Protein AF-A0A9P6TR13-F1 (afdb_monomer_lite)

Secondary structure (DSSP, 8-state):
-PPPSSHHHHHHHTTS---HHHH--SHHHHHHHGGGS-TT-SSHHHHHHHHHHHHHHHHHHHHHHHHHHHHHHHHHHHHHHHHHHHS---S-HHHHHHHHHHHHHHHHHHHHHHHHHHHHHHHHHHHHHHHHHHHHHHHHHHHHHHHHHHHHHHHHHHHHHHHHHHHHHH-SS---GGG-HHHHHHHHHHSPPPTT--HHHHHHHHHHHHTTS-TTT--EEEE--TT-SSTGGGEEEESSTTSS--HHHHHHHHHHHHHHTTSSTTGGGSSPPPTTSTTHHHHHHH-SS---HHHHHHHHHTTTTTT-SSS-HHHHHHHHHHHHHHHHHHHS-TTSHHHHHHHHHHHHHHHHHHHHHBPP--

pLDDT: mean 80.64, std 15.01, range [26.83, 97.81]

Radius of gyration: 49.37 Å; chains: 1; bounding box: 80×71×144 Å

Sequence (362 aa):
MPIPAGRKGASMLQKTNYTFELVCQTATDWHEWMPKFSTNSRRSAERDLALKLEEIGSYAIRKLKAQEAAKIRREMKRKKTKELEEMPRKRSRRLEEKHDGELERLKMEELQRQQEELKAIQRKHEQEQKRKLKEQEDQRLRLAEMKLKAHVHQMVDNLVTDVVRSGCVENSRRSRVTDDSRVVFLKELRGKLSKSASEKDRIRKMRGWASLISPLNAVHVTTGSRQAKSLIQKLMFQGDGCRKDDPLLQNTLRVFIATVQATKASKPFREPLDPTQNNMKQYQEVVAEPMDLQTIYKKLLLDGYCHLKHRCGFEQFLYDLDLIFTNCYLFYNEDSEEYEDAQAMELYVHDLFISVFGAVAV

Structure (mmCIF, N/CA/C/O backbone):
data_AF-A0A9P6TR13-F1
#
_entry.id   AF-A0A9P6TR13-F1
#
loop_
_atom_site.group_PDB
_atom_site.id
_atom_site.type_symbol
_atom_site.label_atom_id
_atom_site.label_alt_id
_atom_site.label_comp_id
_atom_site.label_asym_id
_atom_site.label_entity_id
_atom_site.label_seq_id
_atom_site.pdbx_PDB_ins_code
_atom_site.Cartn_x
_atom_site.Cartn_y
_atom_site.Cartn_z
_atom_site.occupancy
_atom_site.B_iso_or_equiv
_atom_site.auth_seq_id
_atom_site.auth_comp_id
_atom_site.auth_asym_id
_atom_site.auth_atom_id
_atom_site.pdbx_PDB_model_num
ATOM 1 N N . MET A 1 1 ? -19.785 -40.503 86.716 1.00 42.94 1 MET A N 1
ATOM 2 C CA . MET A 1 1 ? -20.328 -41.871 86.524 1.00 42.94 1 MET A CA 1
ATOM 3 C C . MET A 1 1 ? -19.656 -42.812 87.514 1.00 42.94 1 MET A C 1
ATOM 5 O O . MET A 1 1 ? -18.465 -42.619 87.739 1.00 42.94 1 MET A O 1
ATOM 9 N N . PRO A 1 2 ? -20.351 -43.800 88.101 1.00 39.22 2 PRO A N 1
ATOM 10 C CA . PRO A 1 2 ? -19.694 -44.768 88.970 1.00 39.22 2 PRO A CA 1
ATOM 11 C C . PRO A 1 2 ? -18.893 -45.770 88.126 1.00 39.22 2 PRO A C 1
ATOM 13 O O . PRO A 1 2 ? -19.415 -46.348 87.174 1.00 39.22 2 PRO A O 1
ATOM 16 N N . ILE A 1 3 ? -17.610 -45.944 88.455 1.00 45.69 3 ILE A N 1
ATOM 17 C CA . ILE A 1 3 ? -16.722 -46.898 87.778 1.00 45.69 3 ILE A CA 1
ATOM 18 C C . ILE A 1 3 ? -16.969 -48.297 88.372 1.00 45.69 3 ILE A C 1
ATOM 20 O O . ILE A 1 3 ? -16.959 -48.433 89.597 1.00 45.69 3 ILE A O 1
ATOM 24 N N . PRO A 1 4 ? -17.166 -49.348 87.553 1.00 42.25 4 PRO A N 1
ATOM 25 C CA . PRO A 1 4 ? -17.380 -50.701 88.061 1.00 42.25 4 PRO A CA 1
ATOM 26 C C . PRO A 1 4 ? -16.136 -51.244 88.780 1.00 42.25 4 PRO A C 1
ATOM 28 O O . PRO A 1 4 ? -15.019 -51.124 88.267 1.00 42.25 4 PRO A O 1
ATOM 31 N N . ALA A 1 5 ? -16.321 -51.881 89.938 1.00 41.47 5 ALA A N 1
ATOM 32 C CA . ALA A 1 5 ? -15.220 -52.472 90.696 1.00 41.47 5 ALA A CA 1
ATOM 33 C C . ALA A 1 5 ? -14.637 -53.718 89.995 1.00 41.47 5 ALA A C 1
ATOM 35 O O . ALA A 1 5 ? -15.363 -54.542 89.440 1.00 41.47 5 ALA A O 1
ATOM 36 N N . GLY A 1 6 ? -13.307 -53.856 90.037 1.00 50.91 6 GLY A N 1
ATOM 37 C CA . GLY A 1 6 ? -12.546 -54.960 89.434 1.00 50.91 6 GLY A CA 1
ATOM 38 C C . GLY A 1 6 ? -11.619 -54.517 88.292 1.00 50.91 6 GLY A C 1
ATOM 39 O O . GLY A 1 6 ? -11.587 -53.348 87.910 1.00 50.91 6 GLY A O 1
ATOM 40 N N . ARG A 1 7 ? -10.849 -55.456 87.713 1.00 47.97 7 ARG A N 1
ATOM 41 C CA . ARG A 1 7 ? -9.783 -55.162 86.719 1.00 47.97 7 ARG A CA 1
ATOM 42 C C . ARG A 1 7 ? -10.252 -54.345 85.502 1.00 47.97 7 ARG A C 1
ATOM 44 O O . ARG A 1 7 ? -9.460 -53.595 84.938 1.00 47.97 7 ARG A O 1
ATOM 51 N N . LYS A 1 8 ? -11.533 -54.439 85.121 1.00 47.00 8 LYS A N 1
ATOM 52 C CA . LYS A 1 8 ? -12.119 -53.634 84.032 1.00 47.00 8 LYS A CA 1
ATOM 53 C C . LYS A 1 8 ? -12.133 -52.130 84.351 1.00 47.00 8 LYS A C 1
ATOM 55 O O . LYS A 1 8 ? -11.811 -51.342 83.463 1.00 47.00 8 LYS A O 1
ATOM 60 N N . GLY A 1 9 ? -12.409 -51.740 85.600 1.00 52.38 9 GLY A N 1
ATOM 61 C CA . GLY A 1 9 ? -12.367 -50.342 86.046 1.00 52.38 9 GLY A CA 1
ATOM 62 C C . GLY A 1 9 ? -10.959 -49.741 85.988 1.00 52.38 9 GLY A C 1
ATOM 63 O O . GLY A 1 9 ? -10.787 -48.612 85.533 1.00 52.38 9 GLY A O 1
ATOM 64 N N . ALA A 1 10 ? -9.938 -50.533 86.330 1.00 51.69 10 ALA A N 1
ATOM 65 C CA . ALA A 1 10 ? -8.535 -50.116 86.246 1.00 51.69 10 ALA A CA 1
ATOM 66 C C . ALA A 1 10 ? -8.071 -49.852 84.798 1.00 51.69 10 ALA A C 1
ATOM 68 O O . ALA A 1 10 ? -7.310 -48.918 84.561 1.00 51.69 10 ALA A O 1
ATOM 69 N N . SER A 1 11 ? -8.573 -50.612 83.814 1.00 50.53 11 SER A N 1
ATOM 70 C CA . SER A 1 11 ? -8.240 -50.386 82.395 1.00 50.53 11 SER A CA 1
ATOM 71 C C . SER A 1 11 ? -8.904 -49.138 81.796 1.00 50.53 11 SER A C 1
ATOM 73 O O . SER A 1 11 ? -8.344 -48.523 80.890 1.00 50.53 11 SER A O 1
ATOM 75 N N . MET A 1 12 ? -10.075 -48.732 82.312 1.00 49.78 12 MET A N 1
ATOM 76 C CA . MET A 1 12 ? -10.727 -47.478 81.909 1.00 49.78 12 MET A CA 1
ATOM 77 C C . MET A 1 12 ? -9.977 -46.257 82.447 1.00 49.78 12 MET A C 1
ATOM 79 O O . MET A 1 12 ? -9.862 -45.260 81.740 1.00 49.78 12 MET A O 1
ATOM 83 N N . LEU A 1 13 ? -9.406 -46.358 83.653 1.00 52.09 13 LEU A N 1
ATOM 84 C CA . LEU A 1 13 ? -8.621 -45.287 84.273 1.00 52.09 13 LEU A CA 1
ATOM 85 C C . LEU A 1 13 ? -7.378 -44.881 83.467 1.00 52.09 13 LEU A C 1
ATOM 87 O O . LEU A 1 13 ? -6.995 -43.718 83.502 1.00 52.09 13 LEU A O 1
ATOM 91 N N . GLN A 1 14 ? -6.789 -45.805 82.703 1.00 52.84 14 GLN A N 1
ATOM 92 C CA . GLN A 1 14 ? -5.607 -45.532 81.876 1.00 52.84 14 GLN A CA 1
ATOM 93 C C . GLN A 1 14 ? -5.921 -44.939 80.49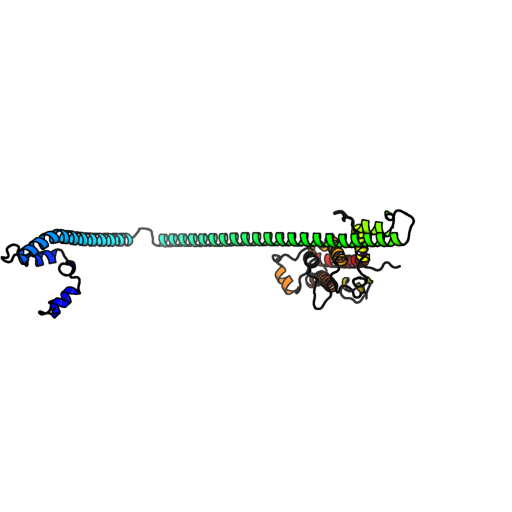2 1.00 52.84 14 GLN A C 1
ATOM 95 O O . GLN A 1 14 ? -5.013 -44.436 79.838 1.00 52.84 14 GLN A O 1
ATOM 100 N N . LYS A 1 15 ? -7.177 -45.001 80.020 1.00 53.16 15 LYS A N 1
ATOM 101 C CA . LYS A 1 15 ? -7.561 -44.541 78.669 1.00 53.16 15 LYS A CA 1
ATOM 102 C C . LYS A 1 15 ? -8.213 -43.161 78.636 1.00 53.16 15 LYS A C 1
ATOM 104 O O . LYS A 1 15 ? -8.175 -42.502 77.602 1.00 53.16 15 LYS A O 1
ATOM 109 N N . THR A 1 16 ? -8.823 -42.719 79.729 1.00 51.81 16 THR A N 1
ATOM 110 C CA . THR A 1 16 ? -9.462 -41.402 79.815 1.00 51.81 16 THR A CA 1
ATOM 111 C C . THR A 1 16 ? -8.587 -40.465 80.637 1.00 51.81 16 THR A C 1
ATOM 113 O O . THR A 1 16 ? -8.351 -40.727 81.814 1.00 51.81 16 THR A O 1
ATOM 116 N N . ASN A 1 17 ? -8.128 -39.364 80.038 1.00 51.22 17 ASN A N 1
ATOM 117 C CA . ASN A 1 17 ? -7.454 -38.285 80.762 1.00 51.22 17 ASN A CA 1
ATOM 118 C C . ASN A 1 17 ? -8.459 -37.626 81.721 1.00 51.22 17 ASN A C 1
ATOM 120 O O . ASN A 1 17 ? -9.167 -36.696 81.339 1.00 51.22 17 ASN A O 1
ATOM 124 N N . TYR A 1 18 ? -8.561 -38.128 82.953 1.00 56.31 18 TYR A N 1
ATOM 125 C CA . TYR A 1 18 ? -9.358 -37.494 84.001 1.00 56.31 18 TYR A CA 1
ATOM 126 C C . TYR A 1 18 ? -8.703 -36.163 84.367 1.00 56.31 18 TYR A C 1
ATOM 128 O O . TYR A 1 18 ? -7.675 -36.125 85.040 1.00 56.31 18 TYR A O 1
ATOM 136 N N . THR A 1 19 ? -9.281 -35.065 83.893 1.00 58.72 19 THR A N 1
ATOM 137 C CA . THR A 1 19 ? -8.868 -33.713 84.266 1.00 58.72 19 THR A CA 1
ATOM 138 C C . THR A 1 19 ? -9.737 -33.210 85.413 1.00 58.72 19 THR A C 1
ATOM 140 O O . THR A 1 19 ? -10.911 -33.558 85.534 1.00 58.72 19 THR A O 1
ATOM 143 N N . PHE A 1 20 ? -9.161 -32.362 86.261 1.00 61.66 20 PHE A N 1
ATOM 144 C CA . PHE A 1 20 ? -9.851 -31.693 87.368 1.00 61.66 20 PHE A CA 1
ATOM 145 C C . PHE A 1 20 ? -11.189 -31.049 86.946 1.00 61.66 20 PHE A C 1
ATOM 147 O O . PHE A 1 20 ? -12.182 -31.117 87.667 1.00 61.66 20 PHE A O 1
ATOM 154 N N . GLU A 1 21 ? -11.226 -30.491 85.733 1.00 59.12 21 GLU A N 1
ATOM 155 C CA . GLU A 1 21 ? -12.372 -29.782 85.148 1.00 59.12 21 GLU A CA 1
ATOM 156 C C . GLU A 1 21 ? -13.587 -30.702 84.869 1.00 59.12 21 GLU A C 1
ATOM 158 O O . GLU A 1 21 ? -14.706 -30.213 84.745 1.00 59.12 21 GLU A O 1
ATOM 163 N N . LEU A 1 22 ? -13.410 -32.032 84.822 1.00 61.91 22 LEU A N 1
ATOM 164 C CA . LEU A 1 22 ? -14.511 -33.004 84.690 1.00 61.91 22 LEU A CA 1
ATOM 165 C C . LEU A 1 22 ? -15.223 -33.305 86.017 1.00 61.91 22 LEU A C 1
ATOM 167 O O . LEU A 1 22 ? -16.369 -33.749 86.000 1.00 61.91 22 LEU A O 1
ATOM 171 N N . VAL A 1 23 ? -14.543 -33.106 87.149 1.00 63.16 23 VAL A N 1
ATOM 172 C CA . VAL A 1 23 ? -15.071 -33.391 88.496 1.00 63.16 23 VAL A CA 1
ATOM 173 C C . VAL A 1 23 ? -15.589 -32.118 89.162 1.00 63.16 23 VAL A C 1
ATOM 175 O O . VAL A 1 23 ? -16.551 -32.172 89.921 1.00 63.16 23 VAL A O 1
ATOM 178 N N . CYS A 1 24 ? -14.973 -30.977 88.856 1.00 67.62 24 CYS A N 1
ATOM 179 C CA . CYS A 1 24 ? -15.282 -29.692 89.457 1.00 67.62 24 CYS A CA 1
ATOM 180 C C . CYS A 1 24 ? -15.411 -28.620 88.365 1.00 67.62 24 CYS A C 1
ATOM 182 O O . CYS A 1 24 ? -14.409 -28.051 87.926 1.00 67.62 24 CYS A O 1
ATOM 184 N N . GLN A 1 25 ? -16.641 -28.361 87.910 1.00 68.75 25 GLN A N 1
ATOM 185 C CA . GLN A 1 25 ? -16.917 -27.415 86.819 1.00 68.75 25 GLN A CA 1
ATOM 186 C C . GLN A 1 25 ? -17.144 -25.992 87.326 1.00 68.75 25 GLN A C 1
ATOM 188 O O . GLN A 1 25 ? -16.871 -25.023 86.620 1.00 68.75 25 GLN A O 1
ATOM 193 N N . THR A 1 26 ? -17.625 -25.860 88.558 1.00 72.38 26 THR A N 1
ATOM 194 C CA . THR A 1 26 ? -17.907 -24.580 89.202 1.00 72.38 26 THR A CA 1
ATOM 195 C C . THR A 1 26 ? -17.126 -24.438 90.502 1.00 72.38 26 THR A C 1
ATOM 197 O O . THR A 1 26 ? -16.650 -25.410 91.089 1.00 72.38 26 THR A O 1
ATOM 200 N N . ALA A 1 27 ? -16.990 -23.201 90.985 1.00 71.94 27 ALA A N 1
ATOM 201 C CA . ALA A 1 27 ? -16.372 -22.968 92.286 1.00 71.94 27 ALA A CA 1
ATOM 202 C C . ALA A 1 27 ? -17.179 -23.606 93.432 1.00 71.94 27 ALA A C 1
ATOM 204 O O . ALA A 1 27 ? -16.596 -23.911 94.467 1.00 71.94 27 ALA A O 1
ATOM 205 N N . THR A 1 28 ? -18.488 -23.813 93.269 1.00 77.50 28 THR A N 1
ATOM 206 C CA . THR A 1 28 ? -19.357 -24.468 94.258 1.00 77.50 28 THR A CA 1
ATOM 207 C C . THR A 1 28 ? -19.101 -25.969 94.337 1.00 77.50 28 THR A C 1
ATOM 209 O O . THR A 1 28 ? -18.945 -26.479 95.445 1.00 77.50 28 THR A O 1
ATOM 212 N N . ASP A 1 29 ? -18.906 -26.643 93.198 1.00 74.81 29 ASP A N 1
ATOM 213 C CA . ASP A 1 29 ? -18.598 -28.083 93.162 1.00 74.81 29 ASP A CA 1
ATOM 214 C C . ASP A 1 29 ? -17.331 -28.409 93.968 1.00 74.81 29 ASP A C 1
ATOM 216 O O . ASP A 1 29 ? -17.257 -29.429 94.651 1.00 74.81 29 ASP A O 1
ATOM 220 N N . TRP A 1 30 ? -16.343 -27.505 93.940 1.00 76.25 30 TRP A N 1
ATOM 221 C CA . TRP A 1 30 ? -15.104 -27.637 94.707 1.00 76.25 30 TRP A CA 1
ATOM 222 C C . TRP A 1 30 ? -15.353 -27.645 96.216 1.00 76.25 30 TRP A C 1
ATOM 224 O O . TRP A 1 30 ? -14.803 -28.478 96.939 1.00 76.25 30 TRP A O 1
ATOM 234 N N . HIS A 1 31 ? -16.178 -26.708 96.692 1.00 74.56 31 HIS A N 1
ATOM 235 C CA . HIS A 1 31 ? -16.480 -26.563 98.116 1.00 74.56 31 HIS A CA 1
ATOM 236 C C . HIS A 1 31 ? -17.318 -27.735 98.638 1.00 74.56 31 HIS A C 1
ATOM 238 O O . HIS A 1 31 ? -17.203 -28.078 99.810 1.00 74.56 31 HIS A O 1
ATOM 244 N N . GLU A 1 32 ? -18.105 -28.387 97.780 1.00 76.50 32 GLU A N 1
ATOM 245 C CA . GLU A 1 32 ? -18.833 -29.611 98.129 1.00 76.50 32 GLU A CA 1
ATOM 246 C C . GLU A 1 32 ? -17.945 -30.864 98.127 1.00 76.50 32 GLU A C 1
ATOM 248 O O . GLU A 1 32 ? -18.170 -31.799 98.902 1.00 76.50 32 GLU A O 1
ATOM 253 N N . TRP A 1 33 ? -16.935 -30.913 97.256 1.00 74.19 33 TRP A N 1
ATOM 254 C CA . TRP A 1 33 ? -16.055 -32.074 97.123 1.00 74.19 33 TRP A CA 1
ATOM 255 C C . TRP A 1 33 ? -14.920 -32.110 98.142 1.00 74.19 33 TRP A C 1
ATOM 257 O O . TRP A 1 33 ? -14.623 -33.180 98.674 1.00 74.19 33 TRP A O 1
ATOM 267 N N . MET A 1 34 ? -14.295 -30.969 98.435 1.00 72.06 34 MET A N 1
ATOM 268 C CA . MET A 1 34 ? -13.114 -30.909 99.301 1.00 72.06 34 MET A CA 1
ATOM 269 C C . MET A 1 34 ? -13.295 -31.467 100.717 1.00 72.06 34 MET A C 1
ATOM 271 O O . MET A 1 34 ? -12.400 -32.182 101.165 1.00 72.06 34 MET A O 1
ATOM 275 N N . PRO A 1 35 ? -14.433 -31.254 101.409 1.00 73.50 35 PRO A N 1
ATOM 276 C CA . PRO A 1 35 ? -14.650 -31.806 102.747 1.00 73.50 35 PRO A CA 1
ATOM 277 C C . PRO A 1 35 ? -14.598 -33.341 102.815 1.00 73.50 35 PRO A C 1
ATOM 279 O O . PRO A 1 35 ? -14.465 -33.905 103.899 1.00 73.50 35 PRO A O 1
ATOM 282 N N . LYS A 1 36 ? -14.698 -34.036 101.672 1.00 74.62 36 LYS A N 1
ATOM 283 C CA . LYS A 1 36 ? -14.607 -35.503 101.588 1.00 74.62 36 LYS A CA 1
ATOM 284 C C . LYS A 1 36 ? -13.169 -36.021 101.704 1.00 74.62 36 LYS A C 1
ATOM 286 O O . LYS A 1 36 ? -12.982 -37.217 101.917 1.00 74.62 36 LYS A O 1
ATOM 291 N N . PHE A 1 37 ? -12.166 -35.149 101.591 1.00 73.00 37 PHE A N 1
ATOM 292 C CA . PHE A 1 37 ? -10.756 -35.479 101.788 1.00 73.00 37 PHE A CA 1
ATOM 293 C C . PHE A 1 37 ? -10.280 -34.905 103.125 1.00 73.00 37 PHE A C 1
ATOM 295 O O . PHE A 1 37 ? -10.237 -33.695 103.314 1.00 73.00 37 PHE A O 1
ATOM 302 N N . SER A 1 38 ? -9.935 -35.780 104.075 1.00 70.81 38 SER A N 1
ATOM 303 C CA . SER A 1 38 ? -9.515 -35.357 105.415 1.00 70.81 38 SER A CA 1
ATOM 304 C C . SER A 1 38 ? -7.999 -35.213 105.512 1.00 70.81 38 SER A C 1
ATOM 306 O O . SER A 1 38 ? -7.260 -36.195 105.404 1.00 70.81 38 SER A O 1
ATOM 308 N N . THR A 1 39 ? -7.539 -34.003 105.826 1.00 67.44 39 THR A N 1
ATOM 309 C CA . THR A 1 39 ? -6.132 -33.688 106.130 1.00 67.44 39 THR A CA 1
ATOM 310 C C . THR A 1 39 ? -5.645 -34.299 107.451 1.00 67.44 39 THR A C 1
ATOM 312 O O . THR A 1 39 ? -4.447 -34.309 107.720 1.00 67.44 39 THR A O 1
ATOM 315 N N . ASN A 1 40 ? -6.545 -34.904 108.236 1.00 69.00 40 ASN A N 1
ATOM 316 C CA . ASN A 1 40 ? -6.249 -35.572 109.507 1.00 69.00 40 ASN A CA 1
ATOM 317 C C . ASN A 1 40 ? -6.368 -37.109 109.435 1.00 69.00 40 ASN A C 1
ATOM 319 O O . ASN A 1 40 ? -6.397 -37.777 110.471 1.00 69.00 40 ASN A O 1
ATOM 323 N N . SER A 1 41 ? -6.450 -37.701 108.233 1.00 73.94 41 SER A N 1
ATOM 324 C CA . SER A 1 41 ? -6.525 -39.163 108.087 1.00 73.94 41 SER A CA 1
ATOM 325 C C . SER A 1 41 ? -5.297 -39.864 108.690 1.00 73.94 41 SER A C 1
ATOM 327 O O . SER A 1 41 ? -4.156 -39.430 108.536 1.00 73.94 41 SER A O 1
ATOM 329 N N . ARG A 1 42 ? -5.488 -41.009 109.356 1.00 71.75 42 ARG A N 1
ATOM 330 C CA . ARG A 1 42 ? -4.361 -41.815 109.871 1.00 71.75 42 ARG A CA 1
ATOM 331 C C . ARG A 1 42 ? -3.525 -42.446 108.749 1.00 71.75 42 ARG A C 1
ATOM 333 O O . ARG A 1 42 ? -2.379 -42.820 108.986 1.00 71.75 42 ARG A O 1
ATOM 340 N N . ARG A 1 43 ? -4.056 -42.532 107.524 1.00 73.06 43 ARG A N 1
ATOM 341 C CA . ARG A 1 43 ? -3.360 -43.072 106.347 1.00 73.06 43 ARG A CA 1
ATOM 342 C C . ARG A 1 43 ? -2.568 -41.971 105.639 1.00 73.06 43 ARG A C 1
ATOM 344 O O . ARG A 1 43 ? -3.152 -40.998 105.174 1.00 73.06 43 ARG A O 1
ATOM 351 N N . SER A 1 44 ? -1.248 -42.150 105.517 1.00 72.69 44 SER A N 1
ATOM 352 C CA . SER A 1 44 ? -0.352 -41.136 104.925 1.00 72.69 44 SER A CA 1
ATOM 353 C C . SER A 1 44 ? -0.765 -40.733 103.510 1.00 72.69 44 SER A C 1
ATOM 355 O O . SER A 1 44 ? -0.878 -39.551 103.229 1.00 72.69 44 SER A O 1
ATOM 357 N N . ALA A 1 45 ? -1.094 -41.705 102.652 1.00 73.56 45 ALA A N 1
ATOM 358 C CA . ALA A 1 45 ? -1.459 -41.435 101.261 1.00 73.56 45 ALA A CA 1
ATOM 359 C C . ALA A 1 45 ? -2.731 -40.574 101.112 1.00 73.56 45 ALA A C 1
ATOM 361 O O . ALA A 1 45 ? -2.824 -39.775 100.185 1.00 73.56 45 ALA A O 1
ATOM 362 N N . GLU A 1 46 ? -3.700 -40.710 102.024 1.00 73.31 46 GLU A N 1
ATOM 363 C CA . GLU A 1 46 ? -4.926 -39.898 102.020 1.00 73.31 46 GLU A CA 1
ATOM 364 C C . GLU A 1 46 ? -4.648 -38.468 102.505 1.00 73.31 46 GLU A C 1
ATOM 366 O O . GLU A 1 46 ? -5.169 -37.516 101.925 1.00 73.31 46 GLU A O 1
ATOM 371 N N . ARG A 1 47 ? -3.772 -38.307 103.510 1.00 76.88 47 ARG A N 1
ATOM 372 C CA . ARG A 1 47 ? -3.300 -36.986 103.954 1.00 76.88 47 ARG A CA 1
ATOM 373 C C . ARG A 1 47 ? -2.507 -36.260 102.877 1.00 76.88 47 ARG A C 1
ATOM 375 O O . ARG A 1 47 ? -2.796 -35.102 102.596 1.00 76.88 47 ARG A O 1
ATOM 382 N N . ASP A 1 48 ? -1.548 -36.940 102.258 1.00 75.69 48 ASP A N 1
ATOM 383 C CA . ASP A 1 48 ? -0.688 -36.350 101.229 1.00 75.69 48 ASP A CA 1
ATOM 384 C C . ASP A 1 48 ? -1.501 -35.926 99.996 1.00 75.69 48 ASP A C 1
ATOM 386 O O . ASP A 1 48 ? -1.215 -34.900 99.376 1.00 75.69 48 ASP A O 1
ATOM 390 N N . LEU A 1 49 ? -2.549 -36.684 99.653 1.00 76.56 49 LEU A N 1
ATOM 391 C CA . LEU A 1 49 ? -3.486 -36.321 98.591 1.00 76.56 49 LEU A CA 1
ATOM 392 C C . LEU A 1 49 ? -4.337 -35.100 98.967 1.00 76.56 49 LEU A C 1
ATOM 394 O O . LEU A 1 49 ? -4.478 -34.199 98.145 1.00 76.56 49 LEU A O 1
ATOM 398 N N . ALA A 1 50 ? -4.879 -35.047 100.188 1.00 73.50 50 ALA A N 1
ATOM 399 C CA . ALA A 1 50 ? -5.689 -33.919 100.654 1.00 73.50 50 ALA A CA 1
ATOM 400 C C . ALA A 1 50 ? -4.890 -32.604 100.660 1.00 73.50 50 ALA A C 1
ATOM 402 O O . ALA A 1 50 ? -5.373 -31.593 100.154 1.00 73.50 50 ALA A O 1
ATOM 403 N N . LEU A 1 51 ? -3.639 -32.639 101.133 1.00 75.12 51 LEU A N 1
ATOM 404 C CA . LEU A 1 51 ? -2.745 -31.475 101.148 1.00 75.12 51 LEU A CA 1
ATOM 405 C C . LEU A 1 51 ? -2.407 -30.984 99.732 1.00 75.12 51 LEU A C 1
ATOM 407 O O . LEU A 1 51 ? -2.483 -29.789 99.453 1.00 75.12 51 LEU A O 1
ATOM 411 N N . LYS A 1 52 ? -2.109 -31.900 98.799 1.00 76.25 52 LYS A N 1
ATOM 412 C CA . LYS A 1 52 ? -1.874 -31.541 97.388 1.00 76.25 52 LYS A CA 1
ATOM 413 C C . LYS A 1 52 ? -3.123 -30.976 96.708 1.00 76.25 52 LYS A C 1
ATOM 415 O O . LYS A 1 52 ? -3.017 -30.092 95.859 1.00 76.25 52 LYS A O 1
ATOM 420 N N . LEU A 1 53 ? -4.307 -31.482 97.057 1.00 74.31 53 LEU A N 1
ATOM 421 C CA . LEU A 1 53 ? -5.574 -30.971 96.536 1.00 74.31 53 LEU A CA 1
ATOM 422 C C . LEU A 1 53 ? -5.900 -29.576 97.082 1.00 74.31 53 LEU A C 1
ATOM 424 O O . LEU A 1 53 ? -6.389 -28.753 96.315 1.00 74.31 53 LEU A O 1
ATOM 428 N N . GLU A 1 54 ? -5.588 -29.267 98.344 1.00 72.81 54 GLU A N 1
ATOM 429 C CA . GLU A 1 54 ? -5.701 -27.899 98.877 1.00 72.81 54 GLU A CA 1
ATOM 430 C C . GLU A 1 54 ? -4.770 -26.921 98.147 1.00 72.81 54 GLU A C 1
ATOM 432 O O . GLU A 1 54 ? -5.199 -25.832 97.747 1.00 72.81 54 GLU A O 1
ATOM 437 N N . GLU A 1 55 ? -3.522 -27.332 97.906 1.00 74.25 55 GLU A N 1
ATOM 438 C CA . GLU A 1 55 ? -2.523 -26.524 97.205 1.00 74.25 55 GLU A CA 1
ATOM 439 C C . GLU A 1 55 ? -2.982 -26.179 95.776 1.00 74.25 55 GLU A C 1
ATOM 441 O O . GLU A 1 55 ? -3.109 -25.002 95.415 1.00 74.25 55 GLU A O 1
ATOM 446 N N . ILE A 1 56 ? -3.327 -27.196 94.980 1.00 71.44 56 ILE A N 1
ATOM 447 C CA . ILE A 1 56 ? -3.767 -27.041 93.581 1.00 71.44 56 ILE A CA 1
ATOM 448 C C . ILE A 1 56 ? -5.161 -26.393 93.499 1.00 71.44 56 ILE A C 1
ATOM 450 O O . ILE A 1 56 ? -5.451 -25.612 92.585 1.00 71.44 56 ILE A O 1
ATOM 454 N N . GLY A 1 57 ? -6.024 -26.678 94.472 1.00 71.31 57 GLY A N 1
ATOM 455 C CA . GLY A 1 57 ? -7.399 -26.204 94.554 1.00 71.31 57 GLY A CA 1
ATOM 456 C C . GLY A 1 57 ? -7.531 -24.693 94.597 1.00 71.31 57 GLY A C 1
ATOM 457 O O . GLY A 1 57 ? -8.367 -24.113 93.904 1.00 71.31 57 GLY A O 1
ATOM 458 N N . SER A 1 58 ? -6.661 -24.032 95.360 1.00 72.31 58 SER A N 1
ATOM 459 C CA . SER A 1 58 ? -6.660 -22.571 95.474 1.00 72.31 58 SER A CA 1
ATOM 460 C C . SER A 1 58 ? -6.453 -21.878 94.116 1.00 72.31 58 SER A C 1
ATOM 462 O O . SER A 1 58 ? -7.136 -20.897 93.797 1.00 72.31 58 SER A O 1
ATOM 464 N N . TYR A 1 59 ? -5.568 -22.424 93.278 1.00 75.62 59 TYR A N 1
ATOM 465 C CA . TYR A 1 59 ? -5.317 -21.950 91.919 1.00 75.62 59 TYR A CA 1
ATOM 466 C C . TYR A 1 59 ? -6.491 -22.268 90.984 1.00 75.62 59 TYR A C 1
ATOM 468 O O . TYR A 1 59 ? -6.954 -21.391 90.247 1.00 75.62 59 TYR A O 1
ATOM 476 N N . ALA A 1 60 ? -7.026 -23.489 91.052 1.00 73.25 60 ALA A N 1
ATOM 477 C CA . ALA A 1 60 ? -8.141 -23.917 90.215 1.00 73.25 60 ALA A CA 1
ATOM 478 C C . ALA A 1 60 ? -9.424 -23.102 90.474 1.00 73.25 60 ALA A C 1
ATOM 480 O O . ALA A 1 60 ? -10.063 -22.649 89.524 1.00 73.25 60 ALA A O 1
ATOM 481 N N . ILE A 1 61 ? -9.752 -22.795 91.736 1.00 76.50 61 ILE A N 1
ATOM 482 C CA . ILE A 1 61 ? -10.890 -21.927 92.088 1.00 76.50 61 ILE A CA 1
ATOM 483 C C . ILE A 1 61 ? -10.702 -20.514 91.531 1.00 76.50 61 ILE A C 1
ATOM 485 O O . ILE A 1 61 ? -11.647 -19.933 90.995 1.00 76.50 61 ILE A O 1
ATOM 489 N N . ARG A 1 62 ? -9.499 -19.932 91.655 1.00 79.81 62 ARG A N 1
ATOM 490 C CA . ARG A 1 62 ? -9.220 -18.589 91.113 1.00 79.81 62 ARG A CA 1
ATOM 491 C C . ARG A 1 62 ? -9.408 -18.562 89.599 1.00 79.81 62 ARG A C 1
ATOM 493 O O . ARG A 1 62 ? -10.025 -17.629 89.088 1.00 79.81 62 ARG A O 1
ATOM 500 N N . LYS A 1 63 ? -8.933 -19.595 88.897 1.00 80.94 63 LYS A N 1
ATOM 501 C CA . LYS A 1 63 ? -9.118 -19.759 87.449 1.00 80.94 63 LYS A CA 1
ATOM 502 C C . LYS A 1 63 ? -10.605 -19.853 87.082 1.00 80.94 63 LYS A C 1
ATOM 504 O O . LYS A 1 63 ? -11.044 -19.114 86.204 1.00 80.94 63 LYS A O 1
ATOM 509 N N . LEU A 1 64 ? -11.383 -20.681 87.784 1.00 79.19 64 LEU A N 1
ATOM 510 C CA . LEU A 1 64 ? -12.822 -20.852 87.538 1.00 79.19 64 LEU A CA 1
ATOM 511 C C . LEU A 1 64 ? -13.611 -19.556 87.787 1.00 79.19 64 LEU A C 1
ATOM 513 O O . LEU A 1 64 ? -14.352 -19.107 86.912 1.00 79.19 64 LEU A O 1
ATOM 517 N N . LYS A 1 65 ? -13.379 -18.878 88.920 1.00 82.44 65 LYS A N 1
ATOM 518 C CA . LYS A 1 65 ? -14.019 -17.584 89.228 1.00 82.44 65 LYS A CA 1
ATOM 519 C C . LYS A 1 65 ? -13.676 -16.504 88.196 1.00 82.44 65 LYS A C 1
ATOM 521 O O . LYS A 1 65 ? -14.535 -15.709 87.818 1.00 82.44 65 LYS A O 1
ATOM 526 N N . ALA A 1 66 ? -12.435 -16.475 87.706 1.00 83.88 66 ALA A N 1
ATOM 527 C CA . ALA A 1 66 ? -12.018 -15.534 86.667 1.00 83.88 66 ALA A CA 1
ATOM 528 C C . ALA A 1 66 ? -12.693 -15.818 85.313 1.00 83.88 66 ALA A C 1
ATOM 530 O O . ALA A 1 66 ? -13.093 -14.883 84.616 1.00 83.88 66 ALA A O 1
ATOM 531 N N . GLN A 1 67 ? -12.851 -17.093 84.946 1.00 81.00 67 GLN A N 1
ATOM 532 C CA . GLN A 1 67 ? -13.550 -17.498 83.724 1.00 81.00 67 GLN A CA 1
ATOM 533 C C . GLN A 1 67 ? -15.038 -17.130 83.767 1.00 81.00 67 GLN A C 1
ATOM 535 O O . GLN A 1 67 ? -15.559 -16.586 82.791 1.00 81.00 67 GLN A O 1
ATOM 540 N N . GLU A 1 68 ? -15.703 -17.352 84.899 1.00 83.19 68 GLU A N 1
ATOM 541 C CA . GLU A 1 68 ? -17.107 -16.987 85.097 1.00 83.19 68 GLU A CA 1
ATOM 542 C C . GLU A 1 68 ? -17.311 -15.464 85.051 1.00 83.19 68 GLU A C 1
ATOM 544 O O . GLU A 1 68 ? -18.149 -14.966 84.295 1.00 83.19 68 GLU A O 1
ATOM 549 N N . ALA A 1 69 ? -16.453 -14.695 85.729 1.00 84.38 69 ALA A N 1
ATOM 550 C CA . ALA A 1 69 ? -16.466 -13.234 85.651 1.00 84.38 69 ALA A CA 1
ATOM 551 C C . ALA A 1 69 ? -16.219 -12.716 84.220 1.00 84.38 69 ALA A C 1
ATOM 553 O O . ALA A 1 69 ? -16.853 -11.753 83.780 1.00 84.38 69 ALA A O 1
ATOM 554 N N . ALA A 1 70 ? -15.326 -13.355 83.457 1.00 84.12 70 ALA A N 1
ATOM 555 C CA . ALA A 1 70 ? -15.087 -13.012 82.057 1.00 84.12 70 ALA A CA 1
ATOM 556 C C . ALA A 1 70 ? -16.302 -13.323 81.168 1.00 84.12 70 ALA A C 1
ATOM 558 O O . ALA A 1 70 ? -16.613 -12.541 80.265 1.00 84.12 70 ALA A O 1
ATOM 559 N N . LYS A 1 71 ? -17.011 -14.428 81.427 1.00 84.75 71 LYS A N 1
ATOM 560 C CA . LYS A 1 71 ? -18.250 -14.783 80.722 1.00 84.75 71 LYS A CA 1
ATOM 561 C C . LYS A 1 71 ? -19.342 -13.742 80.973 1.00 84.75 71 LYS A C 1
ATOM 563 O O . LYS A 1 71 ? -19.881 -13.205 80.007 1.00 84.75 71 LYS A O 1
ATOM 568 N N . ILE A 1 72 ? -19.563 -13.360 82.232 1.00 87.25 72 ILE A N 1
ATOM 569 C CA . ILE A 1 72 ? -20.527 -12.315 82.612 1.00 87.25 72 ILE A CA 1
ATOM 570 C C . ILE A 1 72 ? -20.185 -10.984 81.925 1.00 87.25 72 ILE A C 1
ATOM 572 O O . ILE A 1 72 ? -21.052 -10.352 81.326 1.00 87.25 72 ILE A O 1
ATOM 576 N N . ARG A 1 73 ? -18.909 -10.570 81.918 1.00 86.94 73 ARG A N 1
ATOM 577 C CA . ARG A 1 73 ? -18.476 -9.339 81.225 1.00 86.94 73 ARG A CA 1
ATOM 578 C C . ARG A 1 73 ? -18.739 -9.382 79.718 1.00 86.94 73 ARG A C 1
ATOM 580 O O . ARG A 1 73 ? -19.153 -8.373 79.148 1.00 86.94 73 ARG A O 1
ATOM 587 N N . ARG A 1 74 ? -18.505 -10.522 79.060 1.00 83.31 74 ARG A N 1
ATOM 588 C CA . ARG A 1 74 ? -18.787 -10.692 77.623 1.00 83.31 74 ARG A CA 1
ATOM 589 C C . ARG A 1 74 ? -20.281 -10.613 77.331 1.00 83.31 74 ARG A C 1
ATOM 591 O O . ARG A 1 74 ? -20.669 -9.942 76.379 1.00 83.31 74 ARG A O 1
ATOM 598 N N . GLU A 1 75 ? -21.109 -11.248 78.155 1.00 88.81 75 GLU A N 1
ATOM 599 C CA . GLU A 1 75 ? -22.566 -11.184 78.022 1.00 88.81 75 GLU A CA 1
ATOM 600 C C . GLU A 1 75 ? -23.098 -9.767 78.255 1.00 88.81 75 GLU A C 1
ATOM 602 O O . GLU A 1 75 ? -23.905 -9.292 77.458 1.00 88.81 75 GLU A O 1
ATOM 607 N N . MET A 1 76 ? -22.581 -9.051 79.259 1.00 88.06 76 MET A N 1
ATOM 608 C CA . MET A 1 76 ? -22.900 -7.639 79.505 1.00 88.06 76 MET A CA 1
ATOM 609 C C . MET A 1 76 ? -22.495 -6.746 78.332 1.00 88.06 76 MET A C 1
ATOM 611 O O . MET A 1 76 ? -23.275 -5.897 77.911 1.00 88.06 76 MET A O 1
ATOM 615 N N . LYS A 1 77 ? -21.306 -6.958 77.751 1.00 87.31 77 LYS A N 1
ATOM 616 C CA . LYS A 1 77 ? -20.875 -6.222 76.555 1.00 87.31 77 LYS A CA 1
ATOM 617 C C . LYS A 1 77 ? -21.815 -6.497 75.383 1.00 87.31 77 LYS A C 1
ATOM 619 O O . LYS A 1 77 ? -22.248 -5.550 74.744 1.00 87.31 77 LYS A O 1
ATOM 624 N N . ARG A 1 78 ? -22.183 -7.762 75.148 1.00 81.69 78 ARG A N 1
ATOM 625 C CA . ARG A 1 78 ? -23.108 -8.152 74.072 1.00 81.69 78 ARG A CA 1
ATOM 626 C C . ARG A 1 78 ? -24.502 -7.553 74.263 1.00 81.69 78 ARG A C 1
ATOM 628 O O . ARG A 1 78 ? -25.077 -7.086 73.288 1.00 81.69 78 ARG A O 1
ATOM 635 N N . LYS A 1 79 ? -25.029 -7.548 75.493 1.00 86.62 79 LYS A N 1
ATOM 636 C CA . LYS A 1 79 ? -26.296 -6.878 75.826 1.00 86.62 79 LYS A CA 1
ATOM 637 C C . LYS A 1 79 ? -26.207 -5.378 75.570 1.00 86.62 79 LYS A C 1
ATOM 639 O O . LYS A 1 79 ? -27.029 -4.864 74.834 1.00 86.62 79 LYS A O 1
ATOM 644 N N . LYS A 1 80 ? -25.149 -4.716 76.046 1.00 82.38 80 LYS A N 1
ATOM 645 C CA . LYS A 1 80 ? -24.930 -3.283 75.812 1.00 82.38 80 LYS A CA 1
ATOM 646 C C . LYS A 1 80 ? -24.815 -2.934 74.326 1.00 82.38 80 LYS A C 1
ATOM 648 O O . LYS A 1 80 ? -25.303 -1.891 73.923 1.00 82.38 80 LYS A O 1
ATOM 653 N N . THR A 1 81 ? -24.175 -3.772 73.506 1.00 78.75 81 THR A N 1
ATOM 654 C CA . THR A 1 81 ? -24.104 -3.560 72.048 1.00 78.75 81 THR A CA 1
ATOM 655 C C . THR A 1 81 ? -25.475 -3.701 71.394 1.00 78.75 81 THR A C 1
ATOM 657 O O . THR A 1 81 ? -25.838 -2.837 70.608 1.00 78.75 81 THR A O 1
ATOM 660 N N . LYS A 1 82 ? -26.254 -4.724 71.776 1.00 80.75 82 LYS A N 1
ATOM 661 C CA . LYS A 1 82 ? -27.639 -4.892 71.313 1.00 80.75 82 LYS A CA 1
ATOM 662 C C . LYS A 1 82 ? -28.533 -3.731 71.736 1.00 80.75 82 LYS A C 1
ATOM 664 O O . LYS A 1 82 ? -29.225 -3.186 70.899 1.00 80.75 82 LYS A O 1
ATOM 669 N N . GLU A 1 83 ? -28.449 -3.292 72.989 1.00 80.06 83 GLU A N 1
ATOM 670 C CA . GLU A 1 83 ? -29.168 -2.109 73.477 1.00 80.06 83 GLU A CA 1
ATOM 671 C C . GLU A 1 83 ? -28.764 -0.852 72.693 1.00 80.06 83 GLU A C 1
ATOM 673 O O . GLU A 1 83 ? -29.617 -0.036 72.372 1.00 80.06 83 GLU A O 1
ATOM 678 N N . LEU A 1 84 ? -27.484 -0.698 72.324 1.00 70.00 84 LEU A N 1
ATOM 679 C CA . LEU A 1 84 ? -27.010 0.429 71.510 1.00 70.00 84 LEU A CA 1
ATOM 680 C C . LEU A 1 84 ? -27.505 0.386 70.052 1.00 70.00 84 LEU A C 1
ATOM 682 O O . LEU A 1 84 ? -27.641 1.440 69.432 1.00 70.00 84 LEU A O 1
ATOM 686 N N . GLU A 1 85 ? -27.716 -0.813 69.502 1.00 70.06 85 GLU A N 1
ATOM 687 C CA . GLU A 1 85 ? -28.322 -1.047 68.182 1.00 70.06 85 GLU A CA 1
ATOM 688 C C . GLU A 1 85 ? -29.849 -0.872 68.217 1.00 70.06 85 GLU A C 1
ATOM 690 O O . GLU A 1 85 ? -30.421 -0.337 67.273 1.00 70.06 85 GLU A O 1
ATOM 695 N N . GLU A 1 86 ? -30.494 -1.274 69.315 1.00 69.19 86 GLU A N 1
ATOM 696 C CA . GLU A 1 86 ? -31.936 -1.150 69.564 1.00 69.19 86 GLU A CA 1
ATOM 697 C C . GLU A 1 86 ? -32.345 0.265 69.997 1.00 69.19 86 GLU A C 1
ATOM 699 O O . GLU A 1 86 ? -33.518 0.627 69.886 1.00 69.19 86 GLU A O 1
ATOM 704 N N . MET A 1 87 ? -31.402 1.091 70.471 1.00 66.88 87 MET A N 1
ATOM 705 C CA . MET A 1 87 ? -31.667 2.496 70.756 1.00 66.88 87 MET A CA 1
ATOM 706 C C . MET A 1 87 ? -32.116 3.195 69.466 1.00 66.88 87 MET A C 1
ATOM 708 O O . MET A 1 87 ? -31.323 3.299 68.524 1.00 66.88 87 MET A O 1
ATOM 712 N N . PRO A 1 88 ? -33.346 3.742 69.417 1.00 56.16 88 PRO A N 1
ATOM 713 C CA . PRO A 1 88 ? -33.832 4.444 68.243 1.00 56.16 88 PRO A CA 1
ATOM 714 C C . PRO A 1 88 ? -32.973 5.691 68.028 1.00 56.16 88 PRO A C 1
ATOM 716 O O . PRO A 1 88 ? -33.106 6.704 68.724 1.00 56.16 88 PRO A O 1
ATOM 719 N N . ARG A 1 89 ? -32.063 5.616 67.053 1.00 60.56 89 ARG A N 1
ATOM 720 C CA . ARG A 1 89 ? -31.335 6.776 66.549 1.00 60.56 89 ARG A CA 1
ATOM 721 C C . ARG A 1 89 ? -32.393 7.719 65.992 1.00 60.56 89 ARG A C 1
ATOM 723 O O . ARG A 1 89 ? -33.068 7.401 65.023 1.00 60.56 89 ARG A O 1
ATOM 730 N N . LYS A 1 90 ? -32.607 8.865 66.640 1.00 47.22 90 LYS A N 1
ATOM 731 C CA . LYS A 1 90 ? -33.583 9.861 66.178 1.00 47.22 90 LYS A CA 1
ATOM 732 C C . LYS A 1 90 ? -33.052 10.574 64.933 1.00 47.22 90 LYS A C 1
ATOM 734 O O . LYS A 1 90 ? -32.641 11.729 64.989 1.00 47.22 90 LYS A O 1
ATOM 739 N N . ARG A 1 91 ? -33.103 9.890 63.795 1.00 54.16 91 ARG A N 1
ATOM 740 C CA . ARG A 1 91 ? -33.244 10.489 62.471 1.00 54.16 91 ARG A CA 1
ATOM 741 C C . ARG A 1 91 ? -34.524 9.898 61.887 1.00 54.16 91 ARG A C 1
ATOM 743 O O . ARG A 1 91 ? -34.800 8.721 62.060 1.00 54.16 91 ARG A O 1
ATOM 750 N N . SER A 1 92 ? -35.378 10.733 61.300 1.00 60.38 92 SER A N 1
ATOM 751 C CA . SER A 1 92 ? -36.638 10.257 60.712 1.00 60.38 92 SER A CA 1
ATOM 752 C C . SER A 1 92 ? -36.349 9.128 59.715 1.00 60.38 92 SER A C 1
ATOM 754 O O . SER A 1 92 ? -35.446 9.288 58.901 1.00 60.38 92 SER A O 1
ATOM 756 N N . ARG A 1 93 ? -37.118 8.030 59.731 1.00 60.56 93 ARG A N 1
ATOM 757 C CA . ARG A 1 93 ? -36.997 6.900 58.781 1.00 60.56 93 ARG A CA 1
ATOM 758 C C . ARG A 1 93 ? -36.919 7.368 57.318 1.00 60.56 93 ARG A C 1
ATOM 760 O O . ARG A 1 93 ? -36.142 6.855 56.528 1.00 60.56 93 ARG A O 1
ATOM 767 N N . ARG A 1 94 ? -37.639 8.451 57.001 1.00 59.69 94 ARG A N 1
ATOM 768 C CA . ARG A 1 94 ? -37.614 9.133 55.697 1.00 59.69 94 ARG A CA 1
ATOM 769 C C . ARG A 1 94 ? -36.254 9.758 55.348 1.00 59.69 94 ARG A C 1
ATOM 771 O O . ARG A 1 94 ? -35.906 9.863 54.180 1.00 59.69 94 ARG A O 1
ATOM 778 N N . LEU A 1 95 ? -35.509 10.238 56.342 1.00 56.59 95 LEU A N 1
ATOM 779 C CA . LEU A 1 95 ? -34.158 10.787 56.178 1.00 56.59 95 LEU A CA 1
ATOM 780 C C . LEU A 1 95 ? -33.103 9.681 56.059 1.00 56.59 95 LEU A C 1
ATOM 782 O O . LEU A 1 95 ? -32.103 9.902 55.388 1.00 56.59 95 LEU A O 1
ATOM 786 N N . GLU A 1 96 ? -33.315 8.526 56.694 1.00 61.81 96 GLU A N 1
ATOM 787 C CA . GLU A 1 96 ? -32.447 7.348 56.553 1.00 61.81 96 GLU A CA 1
ATOM 788 C C . GLU A 1 96 ? -32.595 6.732 55.162 1.00 61.81 96 GLU A C 1
ATOM 790 O O . GLU A 1 96 ? -31.608 6.642 54.448 1.00 61.81 96 GLU A O 1
ATOM 795 N N . GLU A 1 97 ? -33.824 6.475 54.704 1.00 66.31 97 GLU A N 1
ATOM 796 C CA . GLU A 1 97 ? -34.092 5.997 53.337 1.00 66.31 97 GLU A CA 1
ATOM 797 C C . GLU A 1 97 ? -33.551 6.961 52.266 1.00 66.31 97 GLU A C 1
ATOM 799 O O . GLU A 1 97 ? -33.019 6.532 51.242 1.00 66.31 97 GLU A O 1
ATOM 804 N N . LYS A 1 98 ? -33.632 8.278 52.511 1.00 70.06 98 LYS A N 1
ATOM 805 C CA . LYS A 1 98 ? -33.043 9.288 51.621 1.00 70.06 98 LYS A CA 1
ATOM 806 C C . LYS A 1 98 ? -31.510 9.224 51.615 1.00 70.06 98 LYS A C 1
ATOM 808 O O . LYS A 1 98 ? -30.916 9.295 50.547 1.00 70.06 98 LYS A O 1
ATOM 813 N N . HIS A 1 99 ? -30.881 9.092 52.782 1.00 73.88 99 HIS A N 1
ATOM 814 C CA . HIS A 1 99 ? -29.425 9.016 52.917 1.00 73.88 99 HIS A CA 1
ATOM 815 C C . HIS A 1 99 ? -28.855 7.703 52.357 1.00 73.88 99 HIS A C 1
ATOM 817 O O . HIS A 1 99 ? -27.829 7.719 51.683 1.00 73.88 99 HIS A O 1
ATOM 823 N N . ASP A 1 100 ? -29.526 6.577 52.591 1.00 76.25 100 ASP A N 1
ATOM 824 C CA . ASP A 1 100 ? -29.125 5.269 52.072 1.00 76.25 100 ASP A CA 1
ATOM 825 C C . ASP A 1 100 ? -29.291 5.216 50.547 1.00 76.25 100 ASP A C 1
ATOM 827 O O . ASP A 1 100 ? -28.376 4.782 49.849 1.00 76.25 100 ASP A O 1
ATOM 831 N N . GLY A 1 101 ? -30.380 5.781 50.010 1.00 80.31 101 GLY A N 1
ATOM 832 C CA . GLY A 1 101 ? -30.554 5.954 48.566 1.00 80.31 101 GLY A CA 1
ATOM 833 C C . GLY A 1 101 ? -29.528 6.907 47.933 1.00 80.31 101 GLY A C 1
ATOM 834 O O . GLY A 1 101 ? -29.074 6.668 46.815 1.00 80.31 101 GLY A O 1
ATOM 835 N N . GLU A 1 102 ? -29.120 7.974 48.630 1.00 81.69 102 GLU A N 1
ATOM 836 C CA . GLU A 1 102 ? -28.018 8.854 48.204 1.00 81.69 102 GLU A CA 1
ATOM 837 C C . GLU A 1 102 ? -26.667 8.112 48.210 1.00 81.69 102 GLU A C 1
ATOM 839 O O . GLU A 1 102 ? -25.891 8.241 47.262 1.00 81.69 102 GLU A O 1
ATOM 844 N N . LEU A 1 103 ? -26.402 7.279 49.219 1.00 84.62 103 LEU A N 1
ATOM 845 C CA . LEU A 1 103 ? -25.180 6.479 49.318 1.00 84.62 103 LEU A CA 1
ATOM 846 C C . LEU A 1 103 ? -25.096 5.400 48.228 1.00 84.62 103 LEU A C 1
ATOM 848 O O . LEU A 1 103 ? -24.024 5.174 47.667 1.00 84.62 103 LEU A O 1
ATOM 852 N N . GLU A 1 104 ? -26.203 4.730 47.910 1.00 85.81 104 GLU A N 1
ATOM 853 C CA . GLU A 1 104 ? -26.269 3.761 46.811 1.00 85.81 104 GLU A CA 1
ATOM 854 C C . GLU A 1 104 ? -26.017 4.418 45.453 1.00 85.81 104 GLU A C 1
ATOM 856 O O . GLU A 1 104 ? -25.261 3.875 44.648 1.00 85.81 104 GLU A O 1
ATOM 861 N N . ARG A 1 105 ? -26.571 5.614 45.214 1.00 86.12 105 ARG A N 1
ATOM 862 C CA . ARG A 1 105 ? -26.293 6.393 43.996 1.00 86.12 105 ARG A CA 1
ATOM 863 C C . ARG A 1 105 ? -24.812 6.733 43.870 1.00 86.12 105 ARG A C 1
ATOM 865 O O . ARG A 1 105 ? -24.236 6.479 42.819 1.00 86.12 105 ARG A O 1
ATOM 872 N N . LEU A 1 106 ? -24.184 7.214 44.945 1.00 89.81 106 LEU A N 1
ATOM 873 C CA . LEU A 1 106 ? -22.746 7.505 44.961 1.00 89.81 106 LEU A CA 1
ATOM 874 C C . LEU A 1 106 ? -21.901 6.258 44.668 1.00 89.81 106 LEU A C 1
ATOM 876 O O . LEU A 1 106 ? -20.956 6.335 43.889 1.00 89.81 106 LEU A O 1
ATOM 880 N N . LYS A 1 107 ? -22.262 5.095 45.228 1.00 92.88 107 LYS A N 1
ATOM 881 C CA . LYS A 1 107 ? -21.583 3.818 44.940 1.00 92.88 107 LYS A CA 1
ATOM 882 C C . LYS A 1 107 ? -21.750 3.384 43.485 1.00 92.88 107 LYS A C 1
ATOM 884 O O . LYS A 1 107 ? -20.795 2.902 42.884 1.00 92.88 107 LYS A O 1
ATOM 889 N N . MET A 1 108 ? -22.948 3.538 42.923 1.00 89.06 108 MET A N 1
ATOM 890 C CA . MET A 1 108 ? -23.211 3.223 41.517 1.00 89.06 108 MET A CA 1
ATOM 891 C C . MET A 1 108 ? -22.430 4.150 40.582 1.00 89.06 108 MET A C 1
ATOM 893 O O . MET A 1 108 ? -21.829 3.671 39.622 1.00 89.06 108 MET A O 1
ATOM 897 N N . GLU A 1 109 ? -22.374 5.448 40.886 1.00 92.19 109 GLU A N 1
ATOM 898 C CA . GLU A 1 109 ? -21.560 6.421 40.152 1.00 92.19 109 GLU A CA 1
ATOM 899 C C . GLU A 1 109 ? -20.061 6.111 40.255 1.00 92.19 109 GLU A C 1
ATOM 901 O O . GLU A 1 109 ? -19.348 6.175 39.255 1.00 92.19 109 GLU A O 1
ATOM 906 N N . GLU A 1 110 ? -19.565 5.741 41.438 1.00 94.19 110 GLU A N 1
ATOM 907 C CA . GLU A 1 110 ? -18.166 5.353 41.639 1.00 94.19 110 GLU A CA 1
ATOM 908 C C . GLU A 1 110 ? -17.814 4.079 40.861 1.00 94.19 110 GLU A C 1
ATOM 910 O O . GLU A 1 110 ? -16.806 4.050 40.154 1.00 94.19 110 GLU A O 1
ATOM 915 N N . LEU A 1 111 ? -18.669 3.053 40.913 1.00 94.38 111 LEU A N 1
ATOM 916 C CA . LEU A 1 111 ? -18.497 1.829 40.131 1.00 94.38 111 LEU A CA 1
ATOM 917 C C . LEU A 1 111 ? -18.506 2.126 38.627 1.00 94.38 111 LEU A C 1
ATOM 919 O O . LEU A 1 111 ? -17.691 1.578 37.885 1.00 94.38 111 LEU A O 1
ATOM 923 N N . GLN A 1 112 ? -19.396 3.010 38.172 1.00 93.88 112 GLN A N 1
ATOM 924 C CA . GLN A 1 112 ? -19.445 3.433 36.777 1.00 93.88 112 GLN A CA 1
ATOM 925 C C . GLN A 1 112 ? -18.153 4.151 36.368 1.00 93.88 112 GLN A C 1
ATOM 927 O O . GLN A 1 112 ? -17.582 3.818 35.329 1.00 93.88 112 GLN A O 1
ATOM 932 N N . ARG A 1 113 ? -17.631 5.060 37.202 1.00 95.06 113 ARG A N 1
ATOM 933 C CA . ARG A 1 113 ? -16.337 5.721 36.962 1.00 95.06 113 ARG A CA 1
ATOM 934 C C . ARG A 1 113 ? -15.191 4.717 36.886 1.00 95.06 113 ARG A C 1
ATOM 936 O O . ARG A 1 113 ? -14.397 4.789 35.954 1.00 95.06 113 ARG A O 1
ATOM 943 N N . GLN A 1 114 ? -15.134 3.752 37.804 1.00 94.56 114 GLN A N 1
ATOM 944 C CA . GLN A 1 114 ? -14.123 2.689 37.777 1.00 94.56 114 GLN A CA 1
ATOM 945 C C . GLN A 1 114 ? -14.226 1.842 36.498 1.00 94.56 114 GLN A C 1
ATOM 947 O O . GLN A 1 114 ? -13.213 1.513 35.882 1.00 94.56 114 GLN A O 1
ATOM 952 N N . GLN A 1 115 ? -15.442 1.517 36.047 1.00 94.56 115 GLN A N 1
ATOM 953 C CA . GLN A 1 115 ? -15.650 0.802 34.785 1.00 94.56 115 GLN A CA 1
ATOM 954 C C . GLN A 1 115 ? -15.210 1.622 33.566 1.00 94.56 115 GLN A C 1
ATOM 956 O O . GLN A 1 115 ? -14.605 1.075 32.643 1.00 94.56 115 GLN A O 1
ATOM 961 N N . GLU A 1 116 ? -15.518 2.917 33.530 1.00 95.19 116 GLU A N 1
ATOM 962 C CA . GLU A 1 116 ? -15.095 3.822 32.459 1.00 95.19 116 GLU A CA 1
ATOM 963 C C . GLU A 1 116 ? -13.572 3.987 32.427 1.00 95.19 116 GLU A C 1
ATOM 965 O O . GLU A 1 116 ? -12.975 3.933 31.349 1.00 95.19 116 GLU A O 1
ATOM 970 N N . GLU A 1 117 ? -12.930 4.093 33.590 1.00 96.00 117 GLU A N 1
ATOM 971 C CA . GLU A 1 117 ? -11.475 4.151 33.723 1.00 96.00 117 GLU A CA 1
ATOM 972 C C . GLU A 1 117 ? -10.811 2.866 33.213 1.00 96.00 117 GLU A C 1
ATOM 974 O O . GLU A 1 117 ? -9.901 2.930 32.383 1.00 96.00 117 GLU A O 1
ATOM 979 N N . LEU A 1 118 ? -11.313 1.690 33.608 1.00 95.19 118 LEU A N 1
ATOM 980 C CA . LEU A 1 118 ? -10.824 0.405 33.099 1.00 95.19 118 LEU A CA 1
ATOM 981 C C . LEU A 1 118 ? -10.971 0.301 31.574 1.00 95.19 118 LEU A C 1
ATOM 983 O O . LEU A 1 118 ? -10.028 -0.105 30.892 1.00 95.19 118 LEU A O 1
ATOM 987 N N . LYS A 1 119 ? -12.114 0.721 31.013 1.00 95.38 119 LYS A N 1
ATOM 988 C CA . LYS A 1 119 ? -12.322 0.769 29.554 1.00 95.38 119 LYS A CA 1
ATOM 989 C C . LYS A 1 119 ? -11.357 1.743 28.875 1.00 95.38 119 LYS A C 1
ATOM 991 O O . LYS A 1 119 ? -10.855 1.451 27.790 1.00 95.38 119 LYS A O 1
ATOM 996 N N . ALA A 1 120 ? -11.075 2.891 29.488 1.00 95.44 120 ALA A N 1
ATOM 997 C CA . ALA A 1 120 ? -10.124 3.864 28.959 1.00 95.44 120 ALA A CA 1
ATOM 998 C C . ALA A 1 120 ? -8.687 3.317 28.962 1.00 95.44 120 ALA A C 1
ATOM 1000 O O . ALA A 1 120 ? -7.970 3.484 27.973 1.00 95.44 120 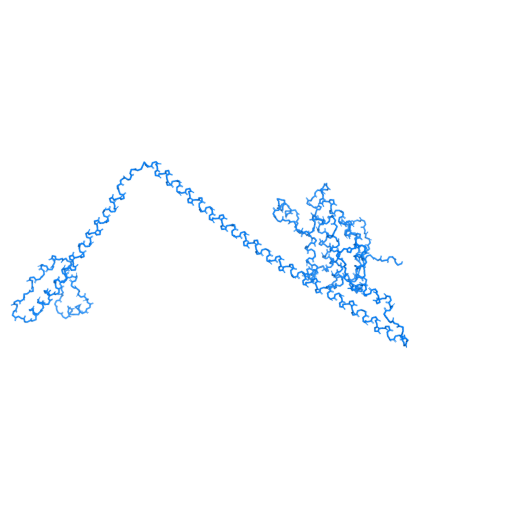ALA A O 1
ATOM 1001 N N . ILE A 1 121 ? -8.280 2.619 30.027 1.00 95.75 121 ILE A N 1
ATOM 1002 C CA . ILE A 1 121 ? -6.982 1.934 30.115 1.00 95.75 121 ILE A CA 1
ATOM 1003 C C . ILE A 1 121 ? -6.872 0.861 29.025 1.00 95.75 121 ILE A C 1
ATOM 1005 O O . ILE A 1 121 ? -5.875 0.828 28.304 1.00 95.75 121 ILE A O 1
ATOM 1009 N N . GLN A 1 122 ? -7.908 0.037 28.843 1.00 94.50 122 GLN A N 1
ATOM 1010 C CA . GLN A 1 122 ? -7.947 -0.979 27.785 1.00 94.50 122 GLN A CA 1
ATOM 1011 C C . GLN A 1 122 ? -7.812 -0.362 26.388 1.00 94.50 122 GLN A C 1
ATOM 1013 O O . GLN A 1 122 ? -6.967 -0.802 25.611 1.00 94.50 122 GLN A O 1
ATOM 1018 N N . ARG A 1 123 ? -8.567 0.703 26.085 1.00 93.31 123 ARG A N 1
ATOM 1019 C CA . ARG A 1 123 ? -8.470 1.421 24.801 1.00 93.31 123 ARG A CA 1
ATOM 1020 C C . ARG A 1 123 ? -7.073 1.984 24.557 1.00 93.31 123 ARG A C 1
ATOM 1022 O O . ARG A 1 123 ? -6.559 1.871 23.448 1.00 93.31 123 ARG A O 1
ATOM 1029 N N . LYS A 1 124 ? -6.441 2.569 25.581 1.00 95.12 124 LYS A N 1
ATOM 1030 C CA . LYS A 1 124 ? -5.057 3.061 25.480 1.00 95.12 124 LYS A CA 1
ATOM 1031 C C . LYS A 1 124 ? -4.080 1.924 25.193 1.00 95.12 124 LYS A C 1
ATOM 1033 O O . LYS A 1 124 ? -3.232 2.072 24.317 1.00 95.12 124 LYS A O 1
ATOM 1038 N N . HIS A 1 125 ? -4.219 0.794 25.884 1.00 95.75 125 HIS A N 1
ATOM 1039 C CA . HIS A 1 125 ? -3.374 -0.375 25.657 1.00 95.75 125 HIS A CA 1
ATOM 1040 C C . HIS A 1 125 ? -3.542 -0.935 24.238 1.00 95.75 125 HIS A C 1
ATOM 1042 O O . HIS A 1 125 ? -2.553 -1.190 23.556 1.00 95.75 125 HIS A O 1
ATOM 1048 N N . GLU A 1 126 ? -4.779 -1.052 23.754 1.00 93.25 126 GLU A N 1
ATOM 1049 C CA . GLU A 1 126 ? -5.081 -1.498 22.391 1.00 93.25 126 GLU A CA 1
ATOM 1050 C C . GLU A 1 126 ? -4.504 -0.541 21.335 1.00 93.25 126 GLU A C 1
ATOM 1052 O O . GLU A 1 126 ? -3.895 -0.978 20.358 1.00 93.25 126 GLU A O 1
ATOM 1057 N N . GLN A 1 127 ? -4.630 0.775 21.541 1.00 92.38 127 GLN A N 1
ATOM 1058 C CA . GLN A 1 127 ? -4.017 1.779 20.668 1.00 92.38 127 GLN A CA 1
ATOM 1059 C C . GLN A 1 127 ? -2.490 1.666 20.652 1.00 92.38 127 GLN A C 1
ATOM 1061 O O . GLN A 1 127 ? -1.878 1.762 19.589 1.00 92.38 127 GLN A O 1
ATOM 1066 N N . GLU A 1 128 ? -1.856 1.444 21.803 1.00 95.00 128 GLU A N 1
ATOM 1067 C CA . GLU A 1 128 ? -0.408 1.259 21.884 1.00 95.00 128 GLU A CA 1
ATOM 1068 C C . GLU A 1 128 ? 0.044 -0.021 21.167 1.00 95.00 128 GLU A C 1
ATOM 1070 O O . GLU A 1 128 ? 1.014 0.013 20.408 1.00 95.00 128 GLU A O 1
ATOM 1075 N N . GLN A 1 129 ? -0.682 -1.129 21.336 1.00 94.62 129 GLN A N 1
ATOM 1076 C CA . GLN A 1 129 ? -0.429 -2.370 20.601 1.00 94.62 129 GLN A CA 1
ATOM 1077 C C . GLN A 1 129 ? -0.562 -2.167 19.086 1.00 94.62 129 GLN A C 1
ATOM 1079 O O . GLN A 1 129 ? 0.342 -2.545 18.340 1.00 94.62 129 GLN A O 1
ATOM 1084 N N . LYS A 1 130 ? -1.633 -1.503 18.625 1.00 91.88 130 LYS A N 1
ATOM 1085 C CA . LYS A 1 130 ? -1.838 -1.157 17.207 1.00 91.88 130 LYS A CA 1
ATOM 1086 C C . LYS A 1 130 ? -0.696 -0.302 16.655 1.00 91.88 130 LYS A C 1
ATOM 1088 O O . LYS A 1 130 ? -0.218 -0.559 15.553 1.00 91.88 130 LYS A O 1
ATOM 1093 N N . ARG A 1 131 ? -0.209 0.679 17.425 1.00 93.38 131 ARG A N 1
ATOM 1094 C CA . ARG A 1 131 ? 0.946 1.512 17.042 1.00 93.38 131 ARG A CA 1
ATOM 1095 C C . ARG A 1 131 ? 2.227 0.692 16.908 1.00 93.38 131 ARG A C 1
ATOM 1097 O O . ARG A 1 131 ? 2.915 0.839 15.903 1.00 93.38 131 ARG A O 1
ATOM 1104 N N . LYS A 1 132 ? 2.520 -0.187 17.872 1.00 95.44 132 LYS A N 1
ATOM 1105 C CA . LYS A 1 132 ? 3.696 -1.075 17.823 1.00 95.44 132 LYS A CA 1
ATOM 1106 C C . LYS A 1 132 ? 3.640 -2.021 16.625 1.00 95.44 132 LYS A C 1
ATOM 1108 O O . LYS A 1 132 ? 4.646 -2.192 15.945 1.00 95.44 132 LYS A O 1
ATOM 1113 N N . LEU A 1 133 ? 2.471 -2.594 16.340 1.00 94.25 133 LEU A N 1
ATOM 1114 C CA . LEU A 1 133 ? 2.279 -3.471 15.186 1.00 94.25 133 LEU A CA 1
ATOM 1115 C C . LEU A 1 133 ? 2.503 -2.721 13.865 1.00 94.25 133 LEU A C 1
ATOM 1117 O O . LEU A 1 133 ? 3.237 -3.207 13.009 1.00 94.25 133 LEU A O 1
ATOM 1121 N N . LYS A 1 134 ? 1.932 -1.516 13.728 1.00 91.94 134 LYS A N 1
ATOM 1122 C CA . LYS A 1 134 ? 2.138 -0.658 12.551 1.00 91.94 134 LYS A CA 1
ATOM 1123 C C . LYS A 1 134 ? 3.614 -0.306 12.362 1.00 91.94 134 LYS A C 1
ATOM 1125 O O . LYS A 1 134 ? 4.129 -0.399 11.256 1.00 91.94 134 LYS A O 1
ATOM 1130 N N . GLU A 1 135 ? 4.320 0.034 13.438 1.00 94.69 135 GLU A N 1
ATOM 1131 C CA . GLU A 1 135 ? 5.751 0.337 13.374 1.00 94.69 135 GLU A CA 1
ATOM 1132 C C . GLU A 1 135 ? 6.590 -0.877 12.940 1.00 94.69 135 GLU A C 1
ATOM 1134 O O . GLU A 1 135 ? 7.486 -0.742 12.106 1.00 94.69 135 GLU A O 1
ATOM 1139 N N . GLN A 1 136 ? 6.285 -2.072 13.454 1.00 95.06 136 GLN A N 1
ATOM 1140 C CA . GLN A 1 136 ? 6.937 -3.313 13.022 1.00 95.06 136 GLN A CA 1
ATOM 1141 C C . GLN A 1 136 ? 6.668 -3.620 11.543 1.00 95.06 136 GLN A C 1
ATOM 1143 O O . GLN A 1 136 ? 7.581 -4.015 10.815 1.00 95.06 136 GLN A O 1
ATOM 1148 N N . GLU A 1 137 ? 5.432 -3.423 11.083 1.00 93.06 137 GLU A N 1
ATOM 1149 C CA . GLU A 1 137 ? 5.057 -3.592 9.680 1.00 93.06 137 GLU A CA 1
ATOM 1150 C C . GLU A 1 137 ? 5.810 -2.600 8.777 1.00 93.06 137 GLU A C 1
ATOM 1152 O O . GLU A 1 137 ? 6.427 -3.011 7.792 1.00 93.06 137 GLU A O 1
ATOM 1157 N N . ASP A 1 138 ? 5.858 -1.320 9.152 1.00 93.62 138 ASP A N 1
ATOM 1158 C CA . ASP A 1 138 ? 6.598 -0.279 8.434 1.00 93.62 138 ASP A CA 1
ATOM 1159 C C . ASP A 1 138 ? 8.099 -0.600 8.356 1.00 93.62 138 ASP A C 1
ATOM 1161 O O . ASP A 1 138 ? 8.731 -0.422 7.309 1.00 93.62 138 ASP A O 1
ATOM 1165 N N . GLN A 1 139 ? 8.693 -1.107 9.440 1.00 95.50 139 GLN A N 1
ATOM 1166 C CA . GLN A 1 139 ? 10.086 -1.564 9.447 1.00 95.50 139 GLN A CA 1
ATOM 1167 C C . GLN A 1 139 ? 10.298 -2.739 8.486 1.00 95.50 139 GLN A C 1
ATOM 1169 O O . GLN A 1 139 ? 11.268 -2.744 7.719 1.00 95.50 139 GLN A O 1
ATOM 1174 N N . ARG A 1 140 ? 9.380 -3.711 8.479 1.00 95.31 140 ARG A N 1
ATOM 1175 C CA . ARG A 1 140 ? 9.428 -4.862 7.571 1.00 95.31 140 ARG A CA 1
ATOM 1176 C C . ARG A 1 140 ? 9.327 -4.425 6.108 1.00 95.31 140 ARG A C 1
ATOM 1178 O O . ARG A 1 140 ? 10.115 -4.896 5.289 1.00 95.31 140 ARG A O 1
ATOM 1185 N N . LEU A 1 141 ? 8.431 -3.491 5.789 1.00 94.69 141 LEU A N 1
ATOM 1186 C CA . LEU A 1 141 ? 8.278 -2.924 4.445 1.00 94.69 141 LEU A CA 1
ATOM 1187 C C . LEU A 1 141 ? 9.534 -2.180 3.990 1.00 94.69 141 LEU A C 1
ATOM 1189 O O . LEU A 1 141 ? 10.010 -2.404 2.878 1.00 94.69 141 LEU A O 1
ATOM 1193 N N . ARG A 1 142 ? 10.125 -1.348 4.858 1.00 94.81 142 ARG A N 1
ATOM 1194 C CA . ARG A 1 142 ? 11.386 -0.646 4.557 1.00 94.81 142 ARG A CA 1
ATOM 1195 C C . ARG A 1 142 ? 12.521 -1.620 4.264 1.00 94.81 142 ARG A C 1
ATOM 1197 O O . ARG A 1 142 ? 13.283 -1.408 3.320 1.00 94.81 142 ARG A O 1
ATOM 1204 N N . LEU A 1 143 ? 12.636 -2.687 5.056 1.00 96.44 143 LEU A N 1
ATOM 1205 C CA . LEU A 1 143 ? 13.644 -3.722 4.849 1.00 96.44 143 LEU A CA 1
ATOM 1206 C C . LEU A 1 143 ? 13.428 -4.457 3.519 1.00 96.44 143 LEU A C 1
ATOM 1208 O O . LEU A 1 143 ? 14.391 -4.655 2.778 1.00 96.44 143 LEU A O 1
ATOM 1212 N N . ALA A 1 144 ? 12.188 -4.833 3.203 1.00 94.38 144 ALA A N 1
ATOM 1213 C CA . ALA A 1 144 ? 11.841 -5.488 1.945 1.00 94.38 144 ALA A CA 1
ATOM 1214 C C . ALA A 1 144 ? 12.149 -4.599 0.730 1.00 94.38 144 ALA A C 1
ATOM 1216 O O . ALA A 1 144 ? 12.825 -5.035 -0.201 1.00 94.38 144 ALA A O 1
ATOM 1217 N N . GLU A 1 145 ? 11.763 -3.321 0.771 1.00 94.25 145 GLU A N 1
ATOM 1218 C CA . GLU A 1 145 ? 12.068 -2.366 -0.296 1.00 94.25 145 GLU A CA 1
ATOM 1219 C C . GLU A 1 145 ? 13.580 -2.167 -0.475 1.00 94.25 145 GLU A C 1
ATOM 1221 O O . GLU A 1 145 ? 14.073 -2.103 -1.605 1.00 94.25 145 GLU A O 1
ATOM 1226 N N . MET A 1 146 ? 14.337 -2.080 0.623 1.00 94.62 146 MET A N 1
ATOM 1227 C CA . MET A 1 146 ? 15.796 -1.967 0.572 1.00 94.62 146 MET A CA 1
ATOM 1228 C C . MET A 1 146 ? 16.433 -3.200 -0.079 1.00 94.62 146 MET A C 1
ATOM 1230 O O . MET A 1 146 ? 17.298 -3.048 -0.942 1.00 94.62 146 MET A O 1
ATOM 1234 N N . LYS A 1 147 ? 15.989 -4.405 0.297 1.00 94.94 147 LYS A N 1
ATOM 1235 C CA . LYS A 1 147 ? 16.462 -5.667 -0.291 1.00 94.94 147 LYS A CA 1
ATOM 1236 C C . LYS A 1 147 ? 16.143 -5.750 -1.781 1.00 94.94 147 LYS A C 1
ATOM 1238 O O . LYS A 1 147 ? 17.036 -6.056 -2.566 1.00 94.94 147 LYS A O 1
ATOM 1243 N N . LEU A 1 148 ? 14.916 -5.408 -2.176 1.00 92.94 148 LEU A N 1
ATOM 1244 C CA . LEU A 1 148 ? 14.495 -5.398 -3.577 1.00 92.94 148 LEU A CA 1
ATOM 1245 C C . LEU A 1 148 ? 15.360 -4.448 -4.417 1.00 92.94 148 LEU A C 1
ATOM 1247 O O . LEU A 1 148 ? 15.879 -4.838 -5.460 1.00 92.94 148 LEU A O 1
ATOM 1251 N N . LYS A 1 149 ? 15.586 -3.217 -3.940 1.00 92.88 149 LYS A N 1
ATOM 1252 C CA . LYS A 1 149 ? 16.459 -2.249 -4.626 1.00 92.88 149 LYS A CA 1
ATOM 1253 C C . LYS A 1 149 ? 17.895 -2.753 -4.753 1.00 92.88 149 LYS A C 1
ATOM 1255 O O . LYS A 1 149 ? 18.497 -2.593 -5.810 1.00 92.88 149 LYS A O 1
ATOM 1260 N N . ALA A 1 150 ? 18.441 -3.351 -3.693 1.00 94.19 150 ALA A N 1
ATOM 1261 C CA . ALA A 1 150 ? 19.788 -3.914 -3.717 1.00 94.19 150 ALA A CA 1
ATOM 1262 C C . ALA A 1 150 ? 19.906 -5.049 -4.745 1.00 94.19 150 ALA A C 1
ATOM 1264 O O . ALA A 1 150 ? 20.859 -5.060 -5.520 1.00 94.19 150 ALA A O 1
ATOM 1265 N N . HIS A 1 151 ? 18.910 -5.937 -4.809 1.00 93.31 151 HIS A N 1
ATOM 1266 C CA . HIS A 1 151 ? 18.859 -7.018 -5.792 1.00 93.31 151 HIS A CA 1
ATOM 1267 C C . HIS A 1 151 ? 18.799 -6.467 -7.225 1.00 93.31 151 HIS A C 1
ATOM 1269 O O . HIS A 1 151 ? 19.619 -6.837 -8.060 1.00 93.31 151 HIS A O 1
ATOM 1275 N N . VAL A 1 152 ? 17.913 -5.505 -7.503 1.00 92.38 152 VAL A N 1
ATOM 1276 C CA . VAL A 1 152 ? 17.832 -4.858 -8.825 1.00 92.38 152 VAL A CA 1
ATOM 1277 C C . VAL A 1 152 ? 19.153 -4.192 -9.213 1.00 92.38 152 VAL A C 1
ATOM 1279 O O . VAL A 1 152 ? 19.612 -4.347 -10.342 1.00 92.38 152 VAL A O 1
ATOM 1282 N N . HIS A 1 153 ? 19.804 -3.478 -8.290 1.00 92.88 153 HIS A N 1
ATOM 1283 C CA . HIS A 1 153 ? 21.109 -2.871 -8.562 1.00 92.88 153 HIS A CA 1
ATOM 1284 C C . HIS A 1 153 ? 22.182 -3.922 -8.855 1.00 92.88 153 HIS A C 1
ATOM 1286 O O . HIS A 1 153 ? 22.960 -3.736 -9.786 1.00 92.88 153 HIS A O 1
ATOM 1292 N N . GLN A 1 154 ? 22.199 -5.029 -8.111 1.00 93.94 154 GLN A N 1
ATOM 1293 C CA . GLN A 1 154 ? 23.117 -6.139 -8.354 1.00 93.94 154 GLN A CA 1
ATOM 1294 C C . GLN A 1 154 ? 22.891 -6.768 -9.736 1.00 93.94 154 GLN A C 1
ATOM 1296 O O . GLN A 1 154 ? 23.856 -7.038 -10.444 1.00 93.94 154 GLN A O 1
ATOM 1301 N N . MET A 1 155 ? 21.634 -6.954 -10.155 1.00 92.12 155 MET A N 1
ATOM 1302 C CA . MET A 1 155 ? 21.313 -7.442 -11.503 1.00 92.12 155 MET A CA 1
ATOM 1303 C C . MET A 1 155 ? 21.844 -6.495 -12.585 1.00 92.12 155 MET A C 1
ATOM 1305 O O . MET A 1 155 ? 22.472 -6.946 -13.539 1.00 92.12 155 MET A O 1
ATOM 1309 N N . VAL A 1 156 ? 21.646 -5.182 -12.422 1.00 91.50 156 VAL A N 1
ATOM 1310 C CA . VAL A 1 156 ? 22.176 -4.174 -13.354 1.00 91.50 156 VAL A CA 1
ATOM 1311 C C . VAL A 1 156 ? 23.711 -4.184 -13.374 1.00 91.50 156 VAL A C 1
ATOM 1313 O O . VAL A 1 156 ? 24.299 -4.137 -14.452 1.00 91.50 156 VAL A O 1
ATOM 1316 N N . ASP A 1 157 ? 24.371 -4.296 -12.217 1.00 91.50 157 ASP A N 1
ATOM 1317 C CA . ASP A 1 157 ? 25.837 -4.356 -12.109 1.00 91.50 157 ASP A CA 1
ATOM 1318 C C . ASP A 1 157 ? 26.414 -5.615 -12.797 1.00 91.50 157 ASP A C 1
ATOM 1320 O O . ASP A 1 157 ? 27.436 -5.536 -13.491 1.00 91.50 157 ASP A O 1
ATOM 1324 N N . ASN A 1 158 ? 25.731 -6.759 -12.690 1.00 91.69 158 ASN A N 1
ATOM 1325 C CA . ASN A 1 158 ? 26.081 -7.980 -13.422 1.00 91.69 158 ASN A CA 1
ATOM 1326 C C . ASN A 1 158 ? 25.959 -7.780 -14.942 1.00 91.69 158 ASN A C 1
ATOM 1328 O O . ASN A 1 158 ? 26.904 -8.077 -15.669 1.00 91.69 158 ASN A O 1
ATOM 1332 N N . LEU A 1 159 ? 24.855 -7.187 -15.416 1.00 90.38 159 LEU A N 1
ATOM 1333 C CA . LEU A 1 159 ? 24.660 -6.885 -16.841 1.00 90.38 159 LEU A CA 1
ATOM 1334 C C . LEU A 1 159 ? 25.739 -5.940 -17.387 1.00 90.38 159 LEU A C 1
ATOM 1336 O O . LEU A 1 159 ? 26.220 -6.134 -18.501 1.00 90.38 159 LEU A O 1
ATOM 1340 N N . VAL A 1 160 ? 26.154 -4.934 -16.609 1.00 88.88 160 VAL A N 1
ATOM 1341 C CA . VAL A 1 160 ? 27.274 -4.052 -16.981 1.00 88.88 160 VAL A CA 1
ATOM 1342 C C . VAL A 1 160 ? 28.566 -4.856 -17.117 1.00 88.88 160 VAL A C 1
ATOM 1344 O O . VAL A 1 160 ? 29.305 -4.668 -18.081 1.00 88.88 160 VAL A O 1
ATOM 1347 N N . THR A 1 161 ? 28.834 -5.758 -16.173 1.00 89.19 161 THR A N 1
ATOM 1348 C CA . THR A 1 161 ? 30.050 -6.583 -16.166 1.00 89.19 161 THR A CA 1
ATOM 1349 C C . THR A 1 161 ? 30.098 -7.520 -17.372 1.00 89.19 161 THR A C 1
ATOM 1351 O O . THR A 1 161 ? 31.155 -7.657 -17.991 1.00 89.19 161 THR A O 1
ATOM 1354 N N . ASP A 1 162 ? 28.967 -8.116 -17.748 1.00 87.38 162 ASP A N 1
ATOM 1355 C CA . ASP A 1 162 ? 28.878 -9.006 -18.906 1.00 87.38 162 ASP A CA 1
ATOM 1356 C C . ASP A 1 162 ? 29.080 -8.253 -20.227 1.00 87.38 162 ASP A C 1
ATOM 1358 O O . ASP A 1 162 ? 29.868 -8.698 -21.058 1.00 87.38 162 ASP A O 1
ATOM 1362 N N . VAL A 1 163 ? 28.476 -7.068 -20.394 1.00 85.38 163 VAL A N 1
ATOM 1363 C CA . VAL A 1 163 ? 28.688 -6.221 -21.588 1.00 85.38 163 VAL A CA 1
ATOM 1364 C C . VAL A 1 163 ? 30.161 -5.825 -21.727 1.00 85.38 163 VAL A C 1
ATOM 1366 O O . VAL A 1 163 ? 30.741 -5.950 -22.806 1.00 85.38 163 VAL A O 1
ATOM 1369 N N . VAL A 1 164 ? 30.798 -5.410 -20.626 1.00 83.12 164 VAL A N 1
ATOM 1370 C CA . VAL A 1 164 ? 32.227 -5.058 -20.611 1.00 83.12 164 VAL A CA 1
ATOM 1371 C C . VAL A 1 164 ? 33.099 -6.270 -20.952 1.00 83.12 164 VAL A C 1
ATOM 1373 O O . VAL A 1 164 ? 34.071 -6.133 -21.694 1.00 83.12 164 VAL A O 1
ATOM 1376 N N . ARG A 1 165 ? 32.764 -7.462 -20.439 1.00 82.69 165 ARG A N 1
ATOM 1377 C CA . ARG A 1 165 ? 33.501 -8.700 -20.728 1.00 82.69 165 ARG A CA 1
ATOM 1378 C C . ARG A 1 165 ? 33.389 -9.084 -22.203 1.00 82.69 165 ARG A C 1
ATOM 1380 O O . ARG A 1 165 ? 34.416 -9.377 -22.806 1.00 82.69 165 ARG A O 1
ATOM 1387 N N . SER A 1 166 ? 32.189 -9.045 -22.783 1.00 77.12 166 SER A N 1
ATOM 1388 C CA . SER A 1 166 ? 31.958 -9.357 -24.199 1.00 77.12 166 SER A CA 1
ATOM 1389 C C . SER A 1 166 ? 32.673 -8.378 -25.136 1.00 77.12 166 SER A C 1
ATOM 1391 O O . SER A 1 166 ? 33.337 -8.813 -26.073 1.00 77.12 166 SER A O 1
ATOM 1393 N N . GLY A 1 167 ? 32.644 -7.073 -24.841 1.00 66.38 167 GLY A N 1
ATOM 1394 C CA . GLY A 1 167 ? 33.339 -6.058 -25.645 1.00 66.38 167 GLY A CA 1
ATOM 1395 C C . GLY A 1 167 ? 34.872 -6.177 -25.636 1.00 66.38 167 GLY A C 1
ATOM 1396 O O . GLY A 1 167 ? 35.530 -5.782 -26.599 1.00 66.38 167 GLY A O 1
ATOM 1397 N N . CYS A 1 168 ? 35.458 -6.761 -24.583 1.00 56.06 168 CYS A N 1
ATOM 1398 C CA . CYS A 1 168 ? 36.899 -7.026 -24.495 1.00 56.06 168 CYS A CA 1
ATOM 1399 C C . CYS A 1 168 ? 37.365 -8.220 -25.348 1.00 56.06 168 CYS A C 1
ATOM 1401 O O . CYS A 1 168 ? 38.553 -8.299 -25.660 1.00 56.06 168 CYS A O 1
ATOM 1403 N N . VAL A 1 169 ? 36.470 -9.145 -25.714 1.00 55.00 169 VAL A N 1
ATOM 1404 C CA . VAL A 1 169 ? 36.812 -10.333 -26.519 1.00 55.00 169 VAL A CA 1
ATOM 1405 C C . VAL A 1 169 ? 36.902 -9.992 -28.012 1.00 55.00 169 VAL A C 1
ATOM 1407 O O . VAL A 1 169 ? 37.716 -10.580 -28.718 1.00 55.00 169 VAL A O 1
ATOM 1410 N N . GLU A 1 170 ? 36.135 -9.007 -28.489 1.00 54.59 170 GLU A N 1
ATOM 1411 C CA . GLU A 1 170 ? 36.058 -8.668 -29.920 1.00 54.59 170 GLU A CA 1
ATOM 1412 C C . GLU A 1 170 ? 37.067 -7.599 -30.379 1.00 54.59 170 GLU A C 1
ATOM 1414 O O . GLU A 1 170 ? 37.391 -7.536 -31.563 1.00 54.59 170 GLU A O 1
ATOM 1419 N N . ASN A 1 171 ? 37.620 -6.777 -29.476 1.00 51.75 171 ASN A N 1
ATOM 1420 C CA . ASN A 1 171 ? 38.485 -5.652 -29.850 1.00 51.75 171 ASN A CA 1
ATOM 1421 C C . ASN A 1 171 ? 39.834 -5.651 -29.110 1.00 51.75 171 ASN A C 1
ATOM 1423 O O . ASN A 1 171 ? 39.980 -5.077 -28.033 1.00 51.75 171 ASN A O 1
ATOM 1427 N N . SER A 1 172 ? 40.892 -6.164 -29.755 1.00 51.50 172 SER A N 1
ATOM 1428 C CA . SER A 1 172 ? 42.296 -5.980 -29.323 1.00 51.50 172 SER A CA 1
ATOM 1429 C C . SER A 1 172 ? 42.819 -4.534 -29.443 1.00 51.50 172 SER A C 1
ATOM 1431 O O . SER A 1 172 ? 44.015 -4.287 -29.285 1.00 51.50 172 SER A O 1
ATOM 1433 N N . ARG A 1 173 ? 41.957 -3.541 -29.696 1.00 51.75 173 ARG A N 1
ATOM 1434 C CA . ARG A 1 173 ? 42.300 -2.115 -29.619 1.00 51.75 173 ARG A CA 1
ATOM 1435 C C . ARG A 1 173 ? 41.521 -1.488 -28.471 1.00 51.75 173 ARG A C 1
ATOM 1437 O O . ARG A 1 173 ? 40.298 -1.438 -28.508 1.00 51.75 173 ARG A O 1
ATOM 1444 N N . ARG A 1 174 ? 42.258 -1.001 -27.465 1.00 48.66 174 ARG A N 1
ATOM 1445 C CA . ARG A 1 174 ? 41.786 -0.262 -26.279 1.00 48.66 174 ARG A CA 1
ATOM 1446 C C . ARG A 1 174 ? 41.056 1.042 -26.655 1.00 48.66 174 ARG A C 1
ATOM 1448 O O . ARG A 1 174 ? 41.536 2.127 -26.340 1.00 48.66 174 ARG A O 1
ATOM 1455 N N . SER A 1 175 ? 39.904 0.970 -27.312 1.00 51.88 175 SER A N 1
ATOM 1456 C CA . SER A 1 175 ? 38.925 2.049 -27.198 1.00 51.88 175 SER A CA 1
ATOM 1457 C C . SER A 1 175 ? 38.292 1.935 -25.812 1.00 51.88 175 SER A C 1
ATOM 1459 O O . SER A 1 175 ? 38.061 0.826 -25.326 1.00 51.88 175 SER A O 1
ATOM 1461 N N . ARG A 1 176 ? 38.105 3.053 -25.104 1.00 56.44 176 ARG A N 1
ATOM 1462 C CA . ARG A 1 176 ? 37.600 3.036 -23.724 1.00 56.44 176 ARG A CA 1
ATOM 1463 C C . ARG A 1 176 ? 36.183 2.449 -23.717 1.00 56.44 176 ARG A C 1
ATOM 1465 O O . ARG A 1 176 ? 35.228 3.153 -24.010 1.00 56.44 176 ARG A O 1
ATOM 1472 N N . VAL A 1 177 ? 36.051 1.189 -23.295 1.00 56.34 177 VAL A N 1
ATOM 1473 C CA . VAL A 1 177 ? 34.777 0.454 -23.102 1.00 56.34 177 VAL A CA 1
ATOM 1474 C C . VAL A 1 177 ? 33.761 1.238 -22.244 1.00 56.34 177 VAL A C 1
ATOM 1476 O O . VAL A 1 177 ? 32.567 0.966 -22.251 1.00 56.34 177 VAL A O 1
ATOM 1479 N N . THR A 1 178 ? 34.214 2.266 -21.521 1.00 58.12 178 THR A N 1
ATOM 1480 C CA . THR A 1 178 ? 33.373 3.177 -20.739 1.00 58.12 178 THR A CA 1
ATOM 1481 C C . THR A 1 178 ? 32.402 4.037 -21.554 1.00 58.12 178 THR A C 1
ATOM 1483 O O . THR A 1 178 ? 31.519 4.616 -20.927 1.00 58.12 178 THR A O 1
ATOM 1486 N N . ASP A 1 179 ? 32.569 4.141 -22.877 1.00 62.44 179 ASP A N 1
ATOM 1487 C CA . ASP A 1 179 ? 31.735 4.967 -23.774 1.00 62.44 179 ASP A CA 1
ATOM 1488 C C . ASP A 1 179 ? 30.678 4.159 -24.555 1.00 62.44 179 ASP A C 1
ATOM 1490 O O . ASP A 1 179 ? 29.964 4.688 -25.403 1.00 62.44 179 ASP A O 1
ATOM 1494 N N . ASP A 1 180 ? 30.555 2.857 -24.272 1.00 78.12 180 ASP A N 1
ATOM 1495 C CA . ASP A 1 180 ? 29.485 2.036 -24.835 1.00 78.12 180 ASP A CA 1
ATOM 1496 C C . ASP A 1 180 ? 28.122 2.574 -24.365 1.00 78.12 180 ASP A C 1
ATOM 1498 O O . ASP A 1 180 ? 27.825 2.621 -23.163 1.00 78.12 180 ASP A O 1
ATOM 1502 N N . SER A 1 181 ? 27.273 2.969 -25.318 1.00 82.88 181 SER A N 1
ATOM 1503 C CA . SER A 1 181 ? 25.944 3.528 -25.058 1.00 82.88 181 SER A CA 1
ATOM 1504 C C . SER A 1 181 ? 25.078 2.613 -24.181 1.00 82.88 181 SER A C 1
ATOM 1506 O O . SER A 1 181 ? 24.284 3.101 -23.373 1.00 82.88 181 SER A O 1
ATOM 1508 N N . ARG A 1 182 ? 25.266 1.288 -24.261 1.00 84.94 182 ARG A N 1
ATOM 1509 C CA . ARG A 1 182 ? 24.578 0.308 -23.410 1.00 84.94 182 ARG A CA 1
ATOM 1510 C C . ARG A 1 182 ? 25.069 0.366 -21.965 1.00 84.94 182 ARG A C 1
ATOM 1512 O O . ARG A 1 182 ? 24.261 0.301 -21.040 1.00 84.94 182 ARG A O 1
ATOM 1519 N N . VAL A 1 183 ? 26.374 0.530 -21.750 1.00 86.06 183 VAL A N 1
ATOM 1520 C CA . VAL A 1 183 ? 26.963 0.690 -20.409 1.00 86.06 183 VAL A CA 1
ATOM 1521 C C . VAL A 1 183 ? 26.515 2.009 -19.772 1.00 86.06 183 VAL A C 1
ATOM 1523 O O . VAL A 1 183 ? 26.215 2.034 -18.576 1.00 86.06 183 VAL A O 1
ATOM 1526 N N . VAL A 1 184 ? 26.422 3.093 -20.551 1.00 87.75 184 VAL A N 1
ATOM 1527 C CA . VAL A 1 184 ? 25.889 4.387 -20.085 1.00 87.75 184 VAL A CA 1
ATOM 1528 C C . VAL A 1 184 ? 24.433 4.240 -19.641 1.00 87.75 184 VAL A C 1
ATOM 1530 O O . VAL A 1 184 ? 24.107 4.588 -18.506 1.00 87.75 184 VAL A O 1
ATOM 1533 N N . PHE A 1 185 ? 23.584 3.634 -20.474 1.00 89.75 185 PHE A N 1
ATOM 1534 C CA . PHE A 1 185 ? 22.180 3.367 -20.152 1.00 89.75 185 PHE A CA 1
ATOM 1535 C C . PHE A 1 185 ? 22.008 2.564 -18.851 1.00 89.75 185 PHE A C 1
ATOM 1537 O O . PHE A 1 185 ? 21.239 2.949 -17.970 1.00 89.75 185 PHE A O 1
ATOM 1544 N N . LEU A 1 186 ? 22.764 1.476 -18.674 1.00 90.38 186 LEU A N 1
ATOM 1545 C CA . LEU A 1 186 ? 22.689 0.658 -17.458 1.00 90.38 186 LEU A CA 1
ATOM 1546 C C . LEU A 1 186 ? 23.138 1.434 -16.208 1.00 90.38 186 LEU A C 1
ATOM 1548 O O . LEU A 1 186 ? 22.511 1.337 -15.150 1.00 90.38 186 LEU A O 1
ATOM 1552 N N . LYS A 1 187 ? 24.181 2.266 -16.319 1.00 88.56 187 LYS A N 1
ATOM 1553 C CA . LYS A 1 187 ? 24.614 3.148 -15.223 1.00 88.56 187 LYS A CA 1
ATOM 1554 C C . LYS A 1 187 ? 23.548 4.181 -14.865 1.00 88.56 187 LYS A C 1
ATOM 1556 O O . LYS A 1 187 ? 23.313 4.412 -13.677 1.00 88.56 187 LYS A O 1
ATOM 1561 N N . GLU A 1 188 ? 22.867 4.761 -15.853 1.00 89.81 188 GLU A N 1
ATOM 1562 C CA . GLU A 1 188 ? 21.719 5.637 -15.605 1.00 89.81 188 GLU A CA 1
ATOM 1563 C C . GLU A 1 188 ? 20.621 4.887 -14.845 1.00 89.81 188 GLU A C 1
ATOM 1565 O O . GLU A 1 188 ? 20.105 5.406 -13.853 1.00 89.81 188 GLU A O 1
ATOM 1570 N N . LEU A 1 189 ? 20.308 3.642 -15.227 1.00 89.81 189 LEU A N 1
ATOM 1571 C CA . LEU A 1 189 ? 19.300 2.804 -14.564 1.00 89.81 189 LEU A CA 1
ATOM 1572 C C . LEU A 1 189 ? 19.642 2.408 -13.129 1.00 89.81 189 LEU A C 1
ATOM 1574 O O . LEU A 1 189 ? 18.719 2.257 -12.323 1.00 89.81 189 LEU A O 1
ATOM 1578 N N . ARG A 1 190 ? 20.923 2.363 -12.769 1.00 89.12 190 ARG A N 1
ATOM 1579 C CA . ARG A 1 190 ? 21.391 2.194 -11.385 1.00 89.12 190 ARG A CA 1
ATOM 1580 C C . ARG A 1 190 ? 21.213 3.449 -10.519 1.00 89.12 190 ARG A C 1
ATOM 1582 O O . ARG A 1 190 ? 21.133 3.358 -9.297 1.00 89.12 190 ARG A O 1
ATOM 1589 N N . GLY A 1 191 ? 21.158 4.636 -11.125 1.00 87.44 191 GLY A N 1
ATOM 1590 C CA . GLY A 1 191 ? 21.024 5.904 -10.399 1.00 87.44 191 GLY A CA 1
ATOM 1591 C C . GLY A 1 191 ? 19.763 5.979 -9.525 1.00 87.44 191 GLY A C 1
ATOM 1592 O O . GLY A 1 191 ? 18.696 5.484 -9.899 1.00 87.44 191 GLY A O 1
ATOM 1593 N N . LYS A 1 192 ? 19.852 6.631 -8.360 1.00 86.44 192 LYS A N 1
ATOM 1594 C CA . LYS A 1 192 ? 18.684 6.837 -7.487 1.00 86.44 192 LYS A CA 1
ATOM 1595 C C . LYS A 1 192 ? 17.698 7.803 -8.145 1.00 86.44 192 LYS A C 1
ATOM 1597 O O . LYS A 1 192 ? 18.090 8.869 -8.606 1.00 86.44 192 LYS A O 1
ATOM 1602 N N . LEU A 1 193 ? 16.416 7.449 -8.134 1.00 85.62 193 LEU A N 1
ATOM 1603 C CA . LEU A 1 193 ? 15.347 8.363 -8.523 1.00 85.62 193 LEU A CA 1
ATOM 1604 C C . LEU A 1 193 ? 15.208 9.469 -7.458 1.00 85.62 193 LEU A C 1
ATOM 1606 O O . LEU A 1 193 ? 15.143 9.169 -6.263 1.00 85.62 193 LEU A O 1
ATOM 1610 N N . SER A 1 194 ? 15.175 10.736 -7.881 1.00 85.81 194 SER A N 1
ATOM 1611 C CA . SER A 1 194 ? 14.959 11.867 -6.968 1.00 85.81 194 SER A CA 1
ATOM 1612 C C . SER A 1 194 ? 13.562 11.817 -6.339 1.00 85.81 194 SER A C 1
ATOM 1614 O O . SER A 1 194 ? 12.598 11.400 -6.980 1.00 85.81 194 SER A O 1
ATOM 1616 N N . LYS A 1 195 ? 13.422 12.322 -5.106 1.00 79.56 195 LYS A N 1
ATOM 1617 C CA . LYS A 1 195 ? 12.107 12.513 -4.467 1.00 79.56 195 LYS A CA 1
ATOM 1618 C C . LYS A 1 195 ? 11.219 13.490 -5.250 1.00 79.56 195 LYS A C 1
ATOM 1620 O O . LYS A 1 195 ? 10.006 13.323 -5.267 1.00 79.56 195 LYS A O 1
ATOM 1625 N N . SER A 1 196 ? 11.828 14.472 -5.915 1.00 83.50 196 SER A N 1
ATOM 1626 C CA . SER A 1 196 ? 11.164 15.460 -6.775 1.00 83.50 196 SER A CA 1
ATOM 1627 C C . SER A 1 196 ? 11.159 15.070 -8.257 1.00 83.50 196 SER A C 1
ATOM 1629 O O . SER A 1 196 ? 10.897 15.919 -9.104 1.00 83.50 196 SER A O 1
ATOM 1631 N N . ALA A 1 197 ? 11.489 13.814 -8.590 1.00 88.56 197 ALA A N 1
ATOM 1632 C CA . ALA A 1 197 ? 11.538 13.367 -9.978 1.00 88.56 197 ALA A CA 1
ATOM 1633 C C . ALA A 1 197 ? 10.185 13.573 -10.666 1.00 88.56 197 ALA A C 1
ATOM 1635 O O . ALA A 1 197 ? 9.143 13.192 -10.110 1.00 88.56 197 ALA A O 1
ATOM 1636 N N . SER A 1 198 ? 10.236 14.138 -11.874 1.00 92.38 198 SER A N 1
ATOM 1637 C CA . SER A 1 198 ? 9.050 14.350 -12.694 1.00 92.38 198 SER A CA 1
ATOM 1638 C C . SER A 1 198 ? 8.436 13.013 -13.094 1.00 92.38 198 SER A C 1
ATOM 1640 O O . SER A 1 198 ? 9.105 11.978 -13.114 1.00 92.38 198 SER A O 1
ATOM 1642 N N . GLU A 1 199 ? 7.157 13.025 -13.447 1.00 91.44 199 GLU A N 1
ATOM 1643 C CA . GLU A 1 199 ? 6.475 11.835 -13.950 1.00 91.44 199 GLU A CA 1
ATOM 1644 C C . GLU A 1 199 ? 7.197 11.224 -15.161 1.00 91.44 199 GLU A C 1
ATOM 1646 O O . GLU A 1 199 ? 7.427 10.017 -15.204 1.00 91.44 199 GLU A O 1
ATOM 1651 N N . LYS A 1 200 ? 7.664 12.064 -16.092 1.00 91.75 200 LYS A N 1
ATOM 1652 C CA . LYS A 1 200 ? 8.429 11.626 -17.268 1.00 91.75 200 LYS A CA 1
ATOM 1653 C C . LYS A 1 200 ? 9.717 10.895 -16.881 1.00 91.75 200 LYS A C 1
ATOM 1655 O O . LYS A 1 200 ? 10.036 9.871 -17.483 1.00 91.75 200 LYS A O 1
ATOM 1660 N N . ASP A 1 201 ? 10.425 11.366 -15.854 1.00 92.25 201 ASP A N 1
ATOM 1661 C CA . ASP A 1 201 ? 11.642 10.706 -15.360 1.00 92.25 201 ASP A CA 1
ATOM 1662 C C . ASP A 1 201 ? 11.332 9.337 -14.746 1.00 92.25 201 ASP A C 1
ATOM 1664 O O . ASP A 1 201 ? 12.074 8.373 -14.954 1.00 92.25 201 ASP A O 1
ATOM 1668 N N . ARG A 1 202 ? 10.213 9.233 -14.014 1.00 93.88 202 ARG A N 1
ATOM 1669 C CA . ARG A 1 202 ? 9.734 7.962 -13.450 1.00 93.88 202 ARG A CA 1
ATOM 1670 C C . ARG A 1 202 ? 9.389 6.979 -14.557 1.00 93.88 202 ARG A C 1
ATOM 1672 O O . ARG A 1 202 ? 9.851 5.843 -14.506 1.00 93.88 202 ARG A O 1
ATOM 1679 N N . ILE A 1 203 ? 8.649 7.422 -15.573 1.00 94.00 203 ILE A N 1
ATOM 1680 C CA . ILE A 1 203 ? 8.287 6.610 -16.740 1.00 94.00 203 ILE A CA 1
ATOM 1681 C C . ILE A 1 203 ? 9.542 6.140 -17.478 1.00 94.00 203 ILE A C 1
ATOM 1683 O O . ILE A 1 203 ? 9.667 4.949 -17.748 1.00 94.00 203 ILE A O 1
ATOM 1687 N N . ARG A 1 204 ? 10.513 7.026 -17.743 1.00 93.25 204 ARG A N 1
ATOM 1688 C CA . ARG A 1 204 ? 11.788 6.655 -18.386 1.00 93.25 204 ARG A CA 1
ATOM 1689 C C . ARG A 1 204 ? 12.527 5.574 -17.594 1.00 93.25 204 ARG A C 1
ATOM 1691 O O . ARG A 1 204 ? 13.013 4.609 -18.180 1.00 93.25 204 ARG A O 1
ATOM 1698 N N . LYS A 1 205 ? 12.594 5.715 -16.267 1.00 93.19 205 LYS A N 1
ATOM 1699 C CA . LYS A 1 205 ? 13.199 4.717 -15.372 1.00 93.19 205 LYS A CA 1
ATOM 1700 C C . LYS A 1 205 ? 12.467 3.381 -15.403 1.00 93.19 205 LYS A C 1
ATOM 1702 O O . LYS A 1 205 ? 13.116 2.351 -15.554 1.00 93.19 205 LYS A O 1
ATOM 1707 N N . MET A 1 206 ? 11.141 3.408 -15.296 1.00 94.38 206 MET A N 1
ATOM 1708 C CA . MET A 1 206 ? 10.304 2.211 -15.341 1.00 94.38 206 MET A CA 1
ATOM 1709 C C . MET A 1 206 ? 10.425 1.485 -16.681 1.00 94.38 206 MET A C 1
ATOM 1711 O O . MET A 1 206 ? 10.686 0.289 -16.677 1.00 94.38 206 MET A O 1
ATOM 1715 N N . ARG A 1 207 ? 10.352 2.203 -17.813 1.00 92.25 207 ARG A N 1
ATOM 1716 C CA . ARG A 1 207 ? 10.594 1.636 -19.153 1.00 92.25 207 ARG A CA 1
ATOM 1717 C C . ARG A 1 207 ? 11.946 0.945 -19.242 1.00 92.25 207 ARG A C 1
ATOM 1719 O O . ARG A 1 207 ? 12.046 -0.145 -19.790 1.00 92.25 207 ARG A O 1
ATOM 1726 N N . GLY A 1 208 ? 12.990 1.581 -18.716 1.00 91.94 208 GLY A N 1
ATOM 1727 C CA . GLY A 1 208 ? 14.327 1.014 -18.785 1.00 91.94 208 GLY A CA 1
ATOM 1728 C C . GLY A 1 208 ? 14.521 -0.211 -17.892 1.00 91.94 208 GLY A C 1
ATOM 1729 O O . GLY A 1 208 ? 15.258 -1.107 -18.274 1.00 91.94 208 GLY A O 1
ATOM 1730 N N . TRP A 1 209 ? 13.856 -0.312 -16.738 1.00 92.50 209 TRP A N 1
ATOM 1731 C CA . TRP A 1 209 ? 13.839 -1.576 -15.989 1.00 92.50 209 TRP A CA 1
ATOM 1732 C C . TRP A 1 209 ? 12.995 -2.640 -16.692 1.00 92.50 209 TRP A C 1
ATOM 1734 O O . TRP A 1 209 ? 13.421 -3.790 -16.756 1.00 92.50 209 TRP A O 1
ATOM 1744 N N . ALA A 1 210 ? 11.850 -2.256 -17.263 1.00 89.69 210 ALA A N 1
ATOM 1745 C CA . ALA A 1 210 ? 10.977 -3.156 -18.007 1.00 89.69 210 ALA A CA 1
ATOM 1746 C C . ALA A 1 210 ? 11.678 -3.766 -19.232 1.00 89.69 210 ALA A C 1
ATOM 1748 O O . ALA A 1 210 ? 11.506 -4.950 -19.504 1.00 89.69 210 ALA A O 1
ATOM 1749 N N . SER A 1 211 ? 12.535 -3.005 -19.922 1.00 89.12 211 SER A N 1
ATOM 1750 C CA . SER A 1 211 ? 13.307 -3.505 -21.067 1.00 89.12 211 SER A CA 1
ATOM 1751 C C . SER A 1 211 ? 14.422 -4.490 -20.698 1.00 89.12 211 SER A C 1
ATOM 1753 O O . SER A 1 211 ? 14.971 -5.140 -21.586 1.00 89.12 211 SER A O 1
ATOM 1755 N N . LEU A 1 212 ? 14.775 -4.599 -19.413 1.00 88.81 212 LEU A N 1
ATOM 1756 C CA . LEU A 1 212 ? 15.748 -5.572 -18.905 1.00 88.81 212 LEU A CA 1
ATOM 1757 C C . LEU A 1 212 ? 15.095 -6.862 -18.395 1.00 88.81 212 LEU A C 1
ATOM 1759 O O . LEU A 1 212 ? 15.815 -7.796 -18.039 1.00 88.81 212 LEU A O 1
ATOM 1763 N N . ILE A 1 213 ? 13.761 -6.921 -18.332 1.00 85.94 213 ILE A N 1
ATOM 1764 C CA . ILE A 1 213 ? 13.041 -8.128 -17.921 1.00 85.94 213 ILE A CA 1
ATOM 1765 C C . ILE A 1 213 ? 13.333 -9.238 -18.937 1.00 85.94 213 ILE A C 1
ATOM 1767 O O . ILE A 1 213 ? 13.322 -9.015 -20.148 1.00 85.94 213 ILE A O 1
ATOM 1771 N N . SER A 1 214 ? 13.608 -10.444 -18.435 1.00 76.75 214 SER A N 1
ATOM 1772 C CA . SER A 1 214 ? 13.853 -11.616 -19.281 1.00 76.75 214 SER A CA 1
ATOM 1773 C C . SER A 1 214 ? 12.699 -11.824 -20.271 1.00 76.75 214 SER A C 1
ATOM 1775 O O . SER A 1 214 ? 11.550 -11.725 -19.847 1.00 76.75 214 SER A O 1
ATOM 1777 N N . PRO A 1 215 ? 12.946 -12.205 -21.540 1.00 72.75 215 PRO A N 1
ATOM 1778 C CA . PRO A 1 215 ? 11.883 -12.486 -22.510 1.00 72.75 215 PRO A CA 1
ATOM 1779 C C . PRO A 1 215 ? 10.836 -13.500 -22.021 1.00 72.75 215 PRO A C 1
ATOM 1781 O O . PRO A 1 215 ? 9.669 -13.397 -22.376 1.00 72.75 215 PRO A O 1
ATOM 1784 N N . LEU A 1 216 ? 11.232 -14.443 -21.155 1.00 67.69 216 LEU A N 1
ATOM 1785 C CA . LEU A 1 216 ? 10.328 -15.430 -20.542 1.00 67.69 216 LEU A CA 1
ATOM 1786 C C . LEU A 1 216 ? 9.357 -14.817 -19.515 1.00 67.69 216 LEU A C 1
ATOM 1788 O O . LEU A 1 216 ? 8.311 -15.392 -19.232 1.00 67.69 216 LEU A O 1
ATOM 1792 N N . ASN A 1 217 ? 9.712 -13.662 -18.950 1.00 70.25 217 ASN A N 1
ATOM 1793 C CA . ASN A 1 217 ? 8.936 -12.921 -17.953 1.00 70.25 217 ASN A CA 1
ATOM 1794 C C . ASN A 1 217 ? 8.447 -11.564 -18.489 1.00 70.25 217 ASN A C 1
ATOM 1796 O O . ASN A 1 217 ? 7.856 -10.793 -17.734 1.00 70.25 217 ASN A O 1
ATOM 1800 N N . ALA A 1 218 ? 8.741 -11.242 -19.752 1.00 69.69 218 ALA A N 1
ATOM 1801 C CA . ALA A 1 218 ? 8.447 -9.946 -20.335 1.00 69.69 218 ALA A CA 1
ATOM 1802 C C . ALA A 1 218 ? 6.935 -9.739 -20.436 1.00 69.69 218 ALA A C 1
ATOM 1804 O O . ALA A 1 218 ? 6.174 -10.657 -20.746 1.00 69.69 218 ALA A O 1
ATOM 1805 N N . VAL A 1 219 ? 6.524 -8.505 -20.162 1.00 71.12 219 VAL A N 1
ATOM 1806 C CA . VAL A 1 219 ? 5.132 -8.074 -20.222 1.00 71.12 219 VAL A CA 1
ATOM 1807 C C . VAL A 1 219 ? 5.005 -7.108 -21.382 1.00 71.12 219 VAL A C 1
ATOM 1809 O O . VAL A 1 219 ? 5.533 -5.997 -21.320 1.00 71.12 219 VAL A O 1
ATOM 1812 N N . HIS A 1 220 ? 4.307 -7.523 -22.434 1.00 73.19 220 HIS A N 1
ATOM 1813 C CA . HIS A 1 220 ? 3.977 -6.643 -23.549 1.00 73.19 220 HIS A CA 1
ATOM 1814 C C . HIS A 1 220 ? 2.532 -6.192 -23.435 1.00 73.19 220 HIS A C 1
ATOM 1816 O O . HIS A 1 220 ? 1.627 -7.023 -23.428 1.00 73.19 220 HIS A O 1
ATOM 1822 N N . VAL A 1 221 ? 2.326 -4.879 -23.357 1.00 76.75 221 VAL A N 1
ATOM 1823 C CA . VAL A 1 221 ? 0.992 -4.283 -23.280 1.00 76.75 221 VAL A CA 1
ATOM 1824 C C . VAL A 1 221 ? 0.574 -3.772 -24.648 1.00 76.75 221 VAL A C 1
ATOM 1826 O O . VAL A 1 221 ? 1.273 -2.973 -25.270 1.00 76.75 221 VAL A O 1
ATOM 1829 N N . THR A 1 222 ? -0.592 -4.211 -25.102 1.00 75.19 222 THR A N 1
ATOM 1830 C CA . THR A 1 222 ? -1.260 -3.696 -26.301 1.00 75.19 222 THR A CA 1
ATOM 1831 C C . THR A 1 222 ? -2.670 -3.238 -25.955 1.00 75.19 222 THR A C 1
ATOM 1833 O O . THR A 1 222 ? -3.261 -3.682 -24.970 1.00 75.19 222 THR A O 1
ATOM 1836 N N . THR A 1 223 ? -3.214 -2.320 -26.751 1.00 75.12 223 THR A N 1
ATOM 1837 C CA . THR A 1 223 ? -4.609 -1.901 -26.618 1.00 75.12 223 THR A CA 1
ATOM 1838 C C . THR A 1 223 ? -5.523 -3.012 -27.135 1.00 75.12 223 THR A C 1
ATOM 1840 O O . THR A 1 223 ? -5.384 -3.500 -28.255 1.00 75.12 223 THR A O 1
ATOM 1843 N N . GLY A 1 224 ? -6.431 -3.458 -26.277 1.00 68.19 224 GLY A N 1
ATOM 1844 C CA . GLY A 1 224 ? -7.361 -4.555 -26.508 1.00 68.19 224 GLY A CA 1
ATOM 1845 C C . GLY A 1 224 ? -8.726 -4.116 -27.031 1.00 68.19 224 GLY A C 1
ATOM 1846 O O . GLY A 1 224 ? -8.927 -3.003 -27.521 1.00 68.19 224 GLY A O 1
ATOM 1847 N N . SER A 1 225 ? -9.688 -5.038 -26.940 1.00 63.34 225 SER A N 1
ATOM 1848 C CA . SER A 1 225 ? -11.047 -4.854 -27.456 1.00 63.34 225 SER A CA 1
ATOM 1849 C C . SER A 1 225 ? -11.806 -3.739 -26.731 1.00 63.34 225 SER A C 1
ATOM 1851 O O . SER A 1 225 ? -11.804 -3.648 -25.504 1.00 63.34 225 SER A O 1
ATOM 1853 N N . ARG A 1 226 ? -12.577 -2.955 -27.497 1.00 60.06 226 ARG A N 1
ATOM 1854 C CA . ARG A 1 226 ? -13.493 -1.924 -26.973 1.00 60.06 226 ARG A CA 1
ATOM 1855 C C . ARG A 1 226 ? -14.601 -2.482 -26.066 1.00 60.06 226 ARG A C 1
ATOM 1857 O O . ARG A 1 226 ? -15.255 -1.697 -25.391 1.00 60.06 226 ARG A O 1
ATOM 1864 N N . GLN A 1 227 ? -14.815 -3.799 -26.063 1.00 62.47 227 GLN A N 1
ATOM 1865 C CA . GLN A 1 227 ? -15.906 -4.473 -25.349 1.00 62.47 227 GLN A CA 1
ATOM 1866 C C . GLN A 1 227 ? -15.576 -4.861 -23.894 1.00 62.47 227 GLN A C 1
ATOM 1868 O O . GLN A 1 227 ? -16.455 -5.379 -23.209 1.00 62.47 227 GLN A O 1
ATOM 1873 N N . ALA A 1 228 ? -14.341 -4.663 -23.411 1.00 68.88 228 ALA A N 1
ATOM 1874 C CA . ALA A 1 228 ? -14.000 -5.015 -22.029 1.00 68.88 228 ALA A CA 1
ATOM 1875 C C . ALA A 1 228 ? -14.681 -4.079 -21.013 1.00 68.88 228 ALA A C 1
ATOM 1877 O O . ALA A 1 228 ? -14.887 -2.892 -21.290 1.00 68.88 228 ALA A O 1
ATOM 1878 N N . LYS A 1 229 ? -15.033 -4.639 -19.847 1.00 68.31 229 LYS A N 1
ATOM 1879 C CA . LYS A 1 229 ? -15.861 -3.977 -18.828 1.00 68.31 229 LYS A CA 1
ATOM 1880 C C . LYS A 1 229 ? -15.122 -2.854 -18.096 1.00 68.31 229 LYS A C 1
ATOM 1882 O O . LYS A 1 229 ? -15.722 -1.807 -17.896 1.00 68.31 229 LYS A O 1
ATOM 1887 N N . SER A 1 230 ? -13.845 -3.042 -17.760 1.00 71.88 230 SER A N 1
ATOM 1888 C CA . SER A 1 230 ? -12.993 -1.996 -17.178 1.00 71.88 230 SER A CA 1
ATOM 1889 C C . SER A 1 230 ? -11.895 -1.558 -18.148 1.00 71.88 230 SER A C 1
ATOM 1891 O O . SER A 1 230 ? -11.508 -2.302 -19.054 1.00 71.88 230 SER A O 1
ATOM 1893 N N . LEU A 1 231 ? -11.400 -0.330 -17.998 1.00 70.44 231 LEU A N 1
ATOM 1894 C CA . LEU A 1 231 ? -10.319 0.232 -18.810 1.00 70.44 231 LEU A CA 1
ATOM 1895 C C . LEU A 1 231 ? -9.019 -0.550 -18.608 1.00 70.44 231 LEU A C 1
ATOM 1897 O O . LEU A 1 231 ? -8.299 -0.775 -19.575 1.00 70.44 231 LEU A O 1
ATOM 1901 N N . ILE A 1 232 ? -8.752 -1.051 -17.402 1.00 69.19 232 ILE A N 1
ATOM 1902 C CA . ILE A 1 232 ? -7.581 -1.902 -17.135 1.00 69.19 232 ILE A CA 1
ATOM 1903 C C . ILE A 1 232 ? -7.697 -3.241 -17.871 1.00 69.19 232 ILE A C 1
ATOM 1905 O O . ILE A 1 232 ? -6.722 -3.700 -18.463 1.00 69.19 232 ILE A O 1
ATOM 1909 N N . GLN A 1 233 ? -8.894 -3.830 -17.931 1.00 69.12 233 GLN A N 1
ATOM 1910 C CA . GLN A 1 233 ? -9.149 -5.050 -18.705 1.00 69.12 233 GLN A CA 1
ATOM 1911 C C . GLN A 1 233 ? -9.110 -4.829 -20.228 1.00 69.12 233 GLN A C 1
ATOM 1913 O O . GLN A 1 233 ? -9.058 -5.801 -20.983 1.00 69.12 233 GLN A O 1
ATOM 1918 N N . LYS A 1 234 ? -9.108 -3.575 -20.708 1.00 74.12 234 LYS A N 1
ATOM 1919 C CA . LYS A 1 234 ? -8.844 -3.267 -22.126 1.00 74.12 234 LYS A CA 1
ATOM 1920 C C . LYS A 1 234 ? -7.367 -3.407 -22.480 1.00 74.12 234 LYS A C 1
ATOM 1922 O O . LYS A 1 234 ? -7.050 -3.343 -23.661 1.00 74.12 234 LYS A O 1
ATOM 1927 N N . LEU A 1 235 ? -6.462 -3.612 -21.526 1.00 76.75 235 LEU A N 1
ATOM 1928 C CA . LEU A 1 235 ? -5.065 -3.920 -21.819 1.00 76.75 235 LEU A CA 1
ATOM 1929 C C . LEU A 1 235 ? -4.915 -5.412 -22.144 1.00 76.75 235 LEU A C 1
ATOM 1931 O O . LEU A 1 235 ? -5.305 -6.275 -21.362 1.00 76.75 235 LEU A O 1
ATOM 1935 N N . MET A 1 236 ? -4.326 -5.726 -23.298 1.00 67.75 236 MET A N 1
ATOM 1936 C CA . ME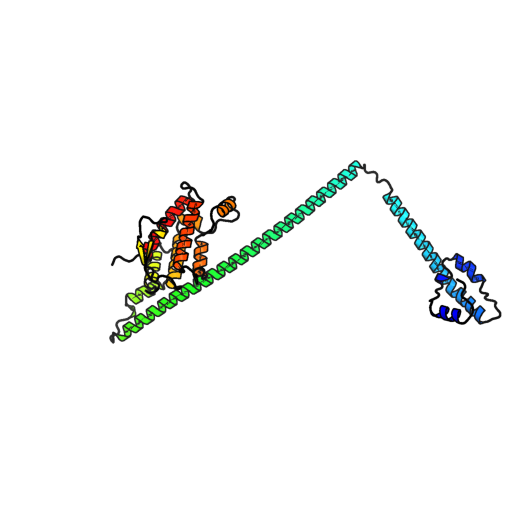T A 1 236 ? -3.909 -7.087 -23.634 1.00 67.75 236 MET A CA 1
ATOM 1937 C C . MET A 1 236 ? -2.445 -7.276 -23.265 1.00 67.75 236 MET A C 1
ATOM 1939 O O . MET A 1 236 ? -1.574 -6.562 -23.768 1.00 67.75 236 MET A O 1
ATOM 1943 N N . PHE A 1 237 ? -2.189 -8.273 -22.427 1.00 72.06 237 PHE A N 1
ATOM 1944 C CA . PHE A 1 237 ? -0.850 -8.657 -22.007 1.00 72.06 237 PHE A CA 1
ATOM 1945 C C . PHE A 1 237 ? -0.397 -9.878 -22.816 1.00 72.06 237 PHE A C 1
ATOM 1947 O O . PHE A 1 237 ? -1.083 -10.898 -22.833 1.00 72.06 237 PHE A O 1
ATOM 1954 N N . GLN A 1 238 ? 0.730 -9.765 -23.520 1.00 62.59 238 GLN A N 1
ATOM 1955 C CA . GLN A 1 238 ? 1.326 -10.853 -24.305 1.00 62.59 238 GLN A CA 1
ATOM 1956 C C . GLN A 1 238 ? 2.644 -11.328 -23.670 1.00 62.59 238 GLN A C 1
ATOM 1958 O O . GLN A 1 238 ? 3.464 -10.501 -23.263 1.00 62.59 238 GLN A O 1
ATOM 1963 N N . GLY A 1 239 ? 2.839 -12.654 -23.623 1.00 61.44 239 GLY A N 1
ATOM 1964 C CA . GLY A 1 239 ? 4.033 -13.345 -23.108 1.00 61.44 239 GLY A CA 1
ATOM 1965 C C . GLY A 1 239 ? 3.692 -14.541 -22.202 1.00 61.44 239 GLY A C 1
ATOM 1966 O O . GLY A 1 239 ? 2.600 -14.593 -21.644 1.00 61.44 239 GLY A O 1
ATOM 1967 N N . ASP A 1 240 ? 4.636 -15.480 -22.015 1.00 56.28 240 ASP A N 1
ATOM 1968 C CA . ASP A 1 240 ? 4.538 -16.553 -20.992 1.00 56.28 240 ASP A CA 1
ATOM 1969 C C . ASP A 1 240 ? 4.541 -15.979 -19.557 1.00 56.28 240 ASP A C 1
ATOM 1971 O O . ASP A 1 240 ? 4.134 -16.637 -18.591 1.00 56.28 240 ASP A O 1
ATOM 1975 N N . GLY A 1 241 ? 4.991 -14.722 -19.442 1.00 49.75 241 GLY A N 1
ATOM 1976 C CA . GLY A 1 241 ? 4.195 -13.661 -18.839 1.00 49.75 241 GLY A CA 1
ATOM 1977 C C . GLY A 1 241 ? 3.841 -13.878 -17.381 1.00 49.75 241 GLY A C 1
ATOM 1978 O O . GLY A 1 241 ? 2.675 -13.991 -17.026 1.00 49.75 241 GLY A O 1
ATOM 1979 N N . CYS A 1 242 ? 4.840 -13.755 -16.510 1.00 56.41 242 CYS A N 1
ATOM 1980 C CA . CYS A 1 242 ? 4.635 -13.457 -15.087 1.00 56.41 242 CYS A CA 1
ATOM 1981 C C . CYS A 1 242 ? 4.365 -14.649 -14.156 1.00 56.41 242 CYS A C 1
ATOM 1983 O O . CYS A 1 242 ? 3.933 -14.459 -13.017 1.00 56.41 242 CYS A O 1
ATOM 1985 N N . ARG A 1 243 ? 4.666 -15.882 -14.582 1.00 53.31 243 ARG A N 1
ATOM 1986 C CA . ARG A 1 243 ? 4.605 -17.069 -13.703 1.00 53.31 243 ARG A CA 1
ATOM 1987 C C . ARG A 1 243 ? 5.639 -17.079 -12.574 1.00 53.31 243 ARG A C 1
ATOM 1989 O O . ARG A 1 243 ? 5.479 -17.854 -11.634 1.00 53.31 243 ARG A O 1
ATOM 1996 N N . LYS A 1 244 ? 6.704 -16.279 -12.673 1.00 58.06 244 LYS A N 1
ATOM 1997 C CA . LYS A 1 244 ? 7.776 -16.211 -11.672 1.00 58.06 244 LYS A CA 1
ATOM 1998 C C . LYS A 1 244 ? 8.020 -14.781 -11.220 1.00 58.06 244 LYS A C 1
ATOM 2000 O O . LYS A 1 244 ? 7.988 -13.856 -12.028 1.00 58.06 244 LYS A O 1
ATOM 2005 N N . ASP A 1 245 ? 8.301 -14.650 -9.932 1.00 70.94 245 ASP A N 1
ATOM 2006 C CA . ASP A 1 245 ? 8.627 -13.396 -9.265 1.00 70.94 245 ASP A CA 1
ATOM 2007 C C . ASP A 1 245 ? 9.948 -12.838 -9.814 1.00 70.94 245 ASP A C 1
ATOM 2009 O O . ASP A 1 245 ? 11.035 -13.296 -9.458 1.00 70.94 245 ASP A O 1
ATOM 2013 N N . ASP A 1 246 ? 9.856 -11.882 -10.741 1.00 83.44 246 ASP A N 1
ATOM 2014 C CA . ASP A 1 246 ? 11.010 -11.197 -11.320 1.00 83.44 246 ASP A CA 1
ATOM 2015 C C . ASP A 1 246 ? 11.289 -9.893 -10.542 1.00 83.44 246 ASP A C 1
ATOM 2017 O O . ASP A 1 246 ? 10.415 -9.019 -10.490 1.00 83.44 246 ASP A O 1
ATOM 2021 N N . PRO A 1 247 ? 12.486 -9.711 -9.947 1.00 88.88 247 PRO A N 1
ATOM 2022 C CA . PRO A 1 247 ? 12.801 -8.513 -9.167 1.00 88.88 247 PRO A CA 1
ATOM 2023 C C . PRO A 1 247 ? 12.707 -7.203 -9.964 1.00 88.88 247 PRO A C 1
ATOM 2025 O O . PRO A 1 247 ? 12.370 -6.160 -9.392 1.00 88.88 247 PRO A O 1
ATOM 2028 N N . LEU A 1 248 ? 12.991 -7.221 -11.274 1.00 89.56 248 LEU A N 1
ATOM 2029 C CA . LEU A 1 248 ? 12.871 -6.038 -12.133 1.00 89.56 248 LEU A CA 1
ATOM 2030 C C . LEU A 1 248 ? 11.403 -5.684 -12.352 1.00 89.56 248 LEU A C 1
ATOM 2032 O O . LEU A 1 248 ? 11.042 -4.510 -12.227 1.00 89.56 248 LEU A O 1
ATOM 2036 N N . LEU A 1 249 ? 10.552 -6.682 -12.607 1.00 87.44 249 LEU A N 1
ATOM 2037 C CA . LEU A 1 249 ? 9.107 -6.480 -12.710 1.00 87.44 249 LEU A CA 1
ATOM 2038 C C . LEU A 1 249 ? 8.543 -5.968 -11.380 1.00 87.44 249 LEU A C 1
ATOM 2040 O O . LEU A 1 249 ? 7.909 -4.916 -11.351 1.00 87.44 249 LEU A O 1
ATOM 2044 N N . GLN A 1 250 ? 8.854 -6.633 -10.268 1.00 89.44 250 GLN A N 1
ATOM 2045 C CA . GLN A 1 250 ? 8.405 -6.254 -8.925 1.00 89.44 250 GLN A CA 1
ATOM 2046 C C . GLN A 1 250 ? 8.803 -4.811 -8.578 1.00 89.44 250 GLN A C 1
ATOM 2048 O O . GLN A 1 250 ? 7.976 -4.025 -8.113 1.00 89.44 250 GLN A O 1
ATOM 2053 N N . ASN A 1 251 ? 10.050 -4.409 -8.850 1.00 92.56 251 ASN A N 1
ATOM 2054 C CA . ASN A 1 251 ? 10.489 -3.032 -8.621 1.00 92.56 251 ASN A CA 1
ATOM 2055 C C . ASN A 1 251 ? 9.816 -2.028 -9.569 1.00 92.56 251 ASN A C 1
ATOM 2057 O O . ASN A 1 251 ? 9.507 -0.914 -9.142 1.00 92.56 251 ASN A O 1
ATOM 2061 N N . THR A 1 252 ? 9.571 -2.408 -10.823 1.00 92.31 252 THR A N 1
ATOM 2062 C CA . THR A 1 252 ? 8.856 -1.565 -11.789 1.00 92.31 252 THR A CA 1
ATOM 2063 C C . THR A 1 252 ? 7.427 -1.309 -11.319 1.00 92.31 252 THR A C 1
ATOM 2065 O O . THR A 1 252 ? 7.032 -0.152 -11.207 1.00 92.31 252 THR A O 1
ATOM 2068 N N . LEU A 1 253 ? 6.689 -2.352 -10.925 1.00 92.06 253 LEU A N 1
ATOM 2069 C CA . LEU A 1 253 ? 5.323 -2.234 -10.399 1.00 92.06 253 LEU A CA 1
ATOM 2070 C C . LEU A 1 253 ? 5.275 -1.473 -9.069 1.00 92.06 253 LEU A C 1
ATOM 2072 O O . LEU A 1 253 ? 4.368 -0.682 -8.827 1.00 92.06 253 LEU A O 1
ATOM 2076 N N . ARG A 1 254 ? 6.292 -1.624 -8.217 1.00 93.19 254 ARG A N 1
ATOM 2077 C CA . ARG A 1 254 ? 6.413 -0.829 -6.988 1.00 93.19 254 ARG A CA 1
ATOM 2078 C C . ARG A 1 254 ? 6.511 0.669 -7.288 1.00 93.19 254 ARG A C 1
ATOM 2080 O O . ARG A 1 254 ? 5.856 1.473 -6.626 1.00 93.19 254 ARG A O 1
ATOM 2087 N N . VAL A 1 255 ? 7.337 1.061 -8.261 1.00 94.44 255 VAL A N 1
ATOM 2088 C CA . VAL A 1 255 ? 7.462 2.471 -8.676 1.00 94.44 255 VAL A CA 1
ATOM 2089 C C . VAL A 1 255 ? 6.220 2.940 -9.432 1.00 94.44 255 VAL A C 1
ATOM 2091 O O . VAL A 1 255 ? 5.833 4.099 -9.280 1.00 94.44 255 VAL A O 1
ATOM 2094 N N . PHE A 1 256 ? 5.556 2.048 -10.165 1.00 95.44 256 PHE A N 1
ATOM 2095 C CA . PHE A 1 256 ? 4.269 2.303 -10.805 1.00 95.44 256 PHE A CA 1
ATOM 2096 C C . PHE A 1 256 ? 3.218 2.709 -9.766 1.00 95.44 256 PHE A C 1
ATOM 2098 O O . PHE A 1 256 ? 2.690 3.815 -9.843 1.00 95.44 256 PHE A O 1
ATOM 2105 N N . ILE A 1 257 ? 3.006 1.899 -8.722 1.00 96.12 257 ILE A N 1
ATOM 2106 C CA . ILE A 1 257 ? 2.054 2.211 -7.643 1.00 96.12 257 ILE A CA 1
ATOM 2107 C C . ILE A 1 257 ? 2.417 3.514 -6.930 1.00 96.12 257 ILE A C 1
ATOM 2109 O O . ILE A 1 257 ? 1.553 4.362 -6.731 1.00 96.12 257 ILE A O 1
ATOM 2113 N N . ALA A 1 258 ? 3.698 3.736 -6.621 1.00 94.31 258 ALA A N 1
ATOM 2114 C CA . ALA A 1 258 ? 4.144 4.995 -6.017 1.00 94.31 258 ALA A CA 1
ATOM 2115 C C . ALA A 1 258 ? 3.919 6.220 -6.931 1.00 94.31 258 ALA A C 1
ATOM 2117 O O . ALA A 1 258 ? 3.813 7.352 -6.454 1.00 94.31 258 ALA A O 1
ATOM 2118 N N . THR A 1 259 ? 3.869 6.017 -8.250 1.00 95.56 259 THR A N 1
ATOM 2119 C CA . THR A 1 259 ? 3.554 7.064 -9.229 1.00 95.56 259 THR A CA 1
ATOM 2120 C C . THR A 1 259 ? 2.054 7.333 -9.267 1.00 95.56 259 THR A C 1
ATOM 2122 O O . THR A 1 259 ? 1.661 8.491 -9.160 1.00 95.56 259 THR A O 1
ATOM 2125 N N . VAL A 1 260 ? 1.223 6.288 -9.271 1.00 96.69 260 VAL A N 1
ATOM 2126 C CA . VAL A 1 260 ? -0.241 6.408 -9.162 1.00 96.69 260 VAL A CA 1
ATOM 2127 C C . VAL A 1 260 ? -0.640 7.114 -7.862 1.00 96.69 260 VAL A C 1
ATOM 2129 O O . VAL A 1 260 ? -1.387 8.087 -7.905 1.00 96.69 260 VAL A O 1
ATOM 2132 N N . GLN A 1 261 ? -0.064 6.724 -6.719 1.00 95.88 261 GLN A N 1
ATOM 2133 C CA . GLN A 1 261 ? -0.307 7.351 -5.409 1.00 95.88 261 GLN A CA 1
ATOM 2134 C C . GLN A 1 261 ? 0.060 8.844 -5.354 1.00 95.88 261 GLN A C 1
ATOM 2136 O O . GLN A 1 261 ? -0.409 9.560 -4.470 1.00 95.88 261 GLN A O 1
ATOM 2141 N N . ALA A 1 262 ? 0.910 9.334 -6.261 1.00 94.06 262 ALA A N 1
ATOM 2142 C CA . ALA A 1 262 ? 1.279 10.747 -6.312 1.00 94.06 262 ALA A CA 1
ATOM 2143 C C . ALA A 1 262 ? 0.220 11.620 -7.012 1.00 94.06 262 ALA A C 1
ATOM 2145 O O . ALA A 1 262 ? 0.238 12.841 -6.852 1.00 94.06 262 ALA A O 1
ATOM 2146 N N . THR A 1 263 ? -0.705 11.019 -7.763 1.00 95.38 263 THR A N 1
ATOM 2147 C CA . THR A 1 263 ? -1.798 11.738 -8.433 1.00 95.38 263 THR A CA 1
ATOM 2148 C C . THR A 1 263 ? -2.844 12.228 -7.430 1.00 95.38 263 THR A C 1
ATOM 2150 O O . THR A 1 263 ? -2.973 11.678 -6.331 1.00 95.38 263 THR A O 1
ATOM 2153 N N . LYS A 1 264 ? -3.611 13.261 -7.798 1.00 96.31 264 LYS A N 1
ATOM 2154 C CA . LYS A 1 264 ? -4.705 13.778 -6.958 1.00 96.31 264 LYS A CA 1
ATOM 2155 C C . LYS A 1 264 ? -5.853 12.772 -6.836 1.00 96.31 264 LYS A C 1
ATOM 2157 O O . LYS A 1 264 ? -6.223 12.460 -5.711 1.00 96.31 264 LYS A O 1
ATOM 2162 N N . ALA A 1 265 ? -6.279 12.206 -7.966 1.00 96.56 265 ALA A N 1
ATOM 2163 C CA . ALA A 1 265 ? -7.366 11.230 -8.062 1.00 96.56 265 ALA A CA 1
ATOM 2164 C C . ALA A 1 265 ? -7.132 9.954 -7.232 1.00 96.56 265 ALA A C 1
ATOM 2166 O O . ALA A 1 265 ? -8.063 9.262 -6.850 1.00 96.56 265 ALA A O 1
ATOM 2167 N N . SER A 1 266 ? -5.878 9.641 -6.884 1.00 97.19 266 SER A N 1
ATOM 2168 C CA . SER A 1 266 ? -5.591 8.498 -6.010 1.00 97.19 266 SER A CA 1
ATOM 2169 C C . SER A 1 266 ? -5.996 8.687 -4.550 1.00 97.19 266 SER A C 1
ATOM 2171 O O . SER A 1 266 ? -6.016 7.702 -3.819 1.00 97.19 266 SER A O 1
ATOM 2173 N N . LYS A 1 267 ? -6.244 9.924 -4.092 1.00 96.31 267 LYS A N 1
ATOM 2174 C CA . LYS A 1 267 ? -6.406 10.280 -2.673 1.00 96.31 267 LYS A CA 1
ATOM 2175 C C . LYS A 1 267 ? -7.394 9.381 -1.903 1.00 96.31 267 LYS A C 1
ATOM 2177 O O . LYS A 1 267 ? -6.969 8.915 -0.843 1.00 96.31 267 LYS A O 1
ATOM 2182 N N . PRO A 1 268 ? -8.623 9.103 -2.380 1.00 94.69 268 PRO A N 1
ATOM 2183 C CA . PRO A 1 268 ? -9.557 8.223 -1.667 1.00 94.69 268 PRO A CA 1
ATOM 2184 C C . PRO A 1 268 ? -9.123 6.746 -1.642 1.00 94.69 268 PRO A C 1
ATOM 2186 O O . PRO A 1 268 ? -9.551 6.003 -0.767 1.00 94.69 268 PRO A O 1
ATOM 2189 N N . PHE A 1 269 ? -8.223 6.325 -2.535 1.00 96.62 269 PHE A N 1
ATOM 2190 C CA . PHE A 1 269 ? -7.810 4.925 -2.708 1.00 96.62 269 PHE A CA 1
ATOM 2191 C C . PHE A 1 269 ? -6.427 4.607 -2.119 1.00 96.62 269 PHE A C 1
ATOM 2193 O O . PHE A 1 269 ? -5.870 3.534 -2.368 1.00 96.62 269 PHE A O 1
ATOM 2200 N N . ARG A 1 270 ? -5.801 5.550 -1.399 1.00 96.56 270 ARG A 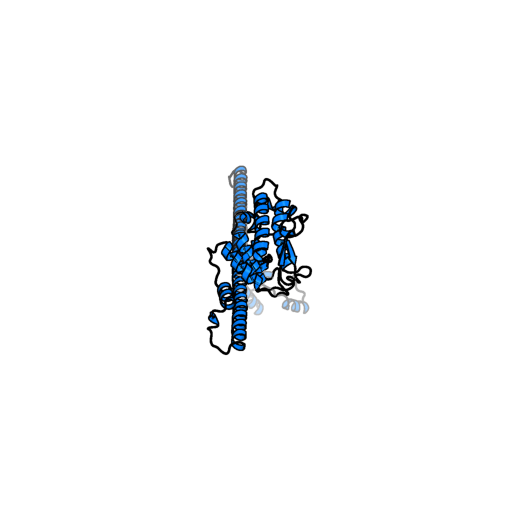N 1
ATOM 2201 C CA . ARG A 1 270 ? -4.419 5.381 -0.907 1.00 96.56 270 ARG A CA 1
ATOM 2202 C C . ARG A 1 270 ? -4.305 4.426 0.267 1.00 96.56 270 ARG A C 1
ATOM 2204 O O . ARG A 1 270 ? -3.280 3.762 0.370 1.00 96.56 270 ARG A O 1
ATOM 2211 N N . GLU A 1 271 ? -5.295 4.420 1.145 1.00 94.50 271 GLU A N 1
ATOM 2212 C CA . GLU A 1 271 ? -5.338 3.615 2.363 1.00 94.50 271 GLU A CA 1
ATOM 2213 C C . GLU A 1 271 ? -6.694 2.898 2.438 1.00 94.50 271 GLU A C 1
ATOM 2215 O O . GLU A 1 271 ? -7.654 3.370 1.823 1.00 94.50 271 GLU A O 1
ATOM 2220 N N . PRO A 1 272 ? -6.796 1.780 3.179 1.00 92.12 272 PRO A N 1
ATOM 2221 C CA . PRO A 1 272 ? -8.077 1.128 3.410 1.00 92.12 272 PRO A CA 1
ATOM 2222 C C . PRO A 1 272 ? -9.082 2.103 4.034 1.00 92.12 272 PRO A C 1
ATOM 2224 O O . PRO A 1 272 ? -8.710 2.914 4.888 1.00 92.12 272 PRO A O 1
ATOM 2227 N N . LEU A 1 273 ? -10.360 1.982 3.665 1.00 87.12 273 LEU A N 1
ATOM 2228 C CA . LEU A 1 273 ? -11.426 2.748 4.313 1.00 87.12 273 LEU A CA 1
ATOM 2229 C C . LEU A 1 273 ? -11.429 2.488 5.829 1.00 87.12 273 LEU A C 1
ATOM 2231 O O . LEU A 1 273 ? -11.341 1.342 6.284 1.00 87.12 273 LEU A O 1
ATOM 2235 N N . ASP A 1 274 ? -11.497 3.568 6.612 1.00 81.06 274 ASP A N 1
ATOM 2236 C CA . ASP A 1 274 ? -11.376 3.514 8.069 1.00 81.06 274 ASP A CA 1
ATOM 2237 C C . ASP A 1 274 ? -12.578 2.771 8.678 1.00 81.06 274 ASP A C 1
ATOM 2239 O O . ASP A 1 274 ? -13.694 3.277 8.565 1.00 81.06 274 ASP A O 1
ATOM 2243 N N . PRO A 1 275 ? -12.369 1.642 9.398 1.00 74.81 275 PRO A N 1
ATOM 2244 C CA . PRO A 1 275 ? -13.422 0.834 10.023 1.00 74.81 275 PRO A CA 1
ATOM 2245 C C . PRO A 1 275 ? -14.380 1.594 10.948 1.00 74.81 275 PRO A C 1
ATOM 2247 O O . PRO A 1 275 ? -15.437 1.070 11.296 1.00 74.81 275 PRO A O 1
ATOM 2250 N N . THR A 1 276 ? -14.000 2.791 11.395 1.00 72.88 276 THR A N 1
ATOM 2251 C CA . THR A 1 276 ? -14.796 3.628 12.294 1.00 72.88 276 THR A CA 1
ATOM 2252 C C . THR A 1 276 ? -15.724 4.610 11.577 1.00 72.88 276 THR A C 1
ATOM 2254 O O . THR A 1 276 ? -16.537 5.247 12.248 1.00 72.88 276 THR A O 1
ATOM 2257 N N . GLN A 1 277 ? -15.666 4.721 10.243 1.00 77.81 277 GLN A N 1
ATOM 2258 C CA . GLN A 1 277 ? -16.600 5.568 9.497 1.00 77.81 277 GLN A CA 1
ATOM 2259 C C . GLN A 1 277 ? -18.034 5.027 9.574 1.00 77.81 277 GLN A C 1
ATOM 2261 O O . GLN A 1 277 ? -18.279 3.819 9.530 1.00 77.81 277 GLN A O 1
ATOM 2266 N N . ASN A 1 278 ? -19.007 5.941 9.662 1.00 70.25 278 ASN A N 1
ATOM 2267 C CA . ASN A 1 278 ? -20.427 5.605 9.830 1.00 70.25 278 ASN A CA 1
ATOM 2268 C C . ASN A 1 278 ? -20.986 4.695 8.722 1.00 70.25 278 ASN A C 1
ATOM 2270 O O . ASN A 1 278 ? -21.921 3.938 8.970 1.00 70.25 278 ASN A O 1
ATOM 2274 N N . ASN A 1 279 ? -20.420 4.758 7.519 1.00 78.06 279 ASN A N 1
ATOM 2275 C CA . ASN A 1 279 ? -20.830 3.985 6.349 1.00 78.06 279 ASN A CA 1
ATOM 2276 C C . ASN A 1 279 ? -20.089 2.640 6.205 1.00 78.06 279 ASN A C 1
ATOM 2278 O O . ASN A 1 279 ? -20.418 1.875 5.305 1.00 78.06 279 ASN A O 1
ATOM 2282 N N . MET A 1 280 ? -19.146 2.287 7.090 1.00 82.94 280 MET A N 1
ATOM 2283 C CA . MET A 1 280 ? -18.353 1.055 6.930 1.00 82.94 280 MET A CA 1
ATOM 2284 C C . MET A 1 280 ? -19.164 -0.226 6.982 1.00 82.94 280 MET A C 1
ATOM 2286 O O . MET A 1 280 ? -18.839 -1.177 6.278 1.00 82.94 280 MET A O 1
ATOM 2290 N N . LYS A 1 281 ? -20.217 -0.268 7.804 1.00 86.00 281 LYS A N 1
ATOM 2291 C CA . LYS A 1 281 ? -21.109 -1.434 7.840 1.00 86.00 281 LYS A CA 1
ATOM 2292 C C . LYS A 1 281 ? -21.781 -1.646 6.486 1.00 86.00 281 LYS A C 1
ATOM 2294 O O . LYS A 1 281 ? -21.753 -2.750 5.969 1.00 86.00 281 LYS A O 1
ATOM 2299 N N . GLN A 1 282 ? -22.289 -0.568 5.891 1.00 87.81 282 GLN A N 1
ATOM 2300 C CA . GLN A 1 282 ? -22.900 -0.603 4.562 1.00 87.81 282 GLN A CA 1
ATOM 2301 C C . GLN A 1 282 ? -21.868 -0.964 3.490 1.00 87.81 282 GLN A C 1
ATOM 2303 O O . GLN A 1 282 ? -22.150 -1.768 2.609 1.00 87.81 282 GLN A O 1
ATOM 2308 N N . TYR A 1 283 ? -20.650 -0.425 3.591 1.00 90.44 283 TYR A N 1
ATOM 2309 C CA . TYR A 1 283 ? -19.568 -0.765 2.672 1.00 90.44 283 TYR A CA 1
ATOM 2310 C C . TYR A 1 283 ? -19.237 -2.260 2.719 1.00 90.44 283 TYR A C 1
ATOM 2312 O O . TYR A 1 283 ? -19.152 -2.889 1.676 1.00 90.44 283 TYR A O 1
ATOM 2320 N N . GLN A 1 284 ? -19.125 -2.859 3.909 1.00 90.62 284 GLN A N 1
ATOM 2321 C CA . GLN A 1 284 ? -18.852 -4.295 4.072 1.00 90.62 284 GLN A CA 1
ATOM 2322 C C . GLN A 1 284 ? -20.012 -5.203 3.637 1.00 90.62 284 GLN A C 1
ATOM 2324 O O . GLN A 1 284 ? -19.785 -6.368 3.323 1.00 90.62 284 GLN A O 1
ATOM 2329 N N . GLU A 1 285 ? -21.247 -4.697 3.634 1.00 91.62 285 GLU A N 1
ATOM 2330 C CA . GLU A 1 285 ? -22.415 -5.421 3.118 1.00 91.62 285 GLU A CA 1
ATOM 2331 C C . GLU A 1 285 ? -22.439 -5.459 1.583 1.00 91.62 285 GLU A C 1
ATOM 2333 O O . GLU A 1 285 ? -22.921 -6.429 0.998 1.00 91.62 285 GLU A O 1
ATOM 2338 N N . VAL A 1 286 ? -21.916 -4.416 0.934 1.00 93.38 286 VAL A N 1
ATOM 2339 C CA . VAL A 1 286 ? -21.927 -4.257 -0.528 1.00 93.38 286 VAL A CA 1
ATOM 2340 C C . VAL A 1 286 ? -20.638 -4.780 -1.170 1.00 93.38 286 VAL A C 1
ATOM 2342 O O . VAL A 1 286 ? -20.682 -5.488 -2.175 1.00 93.38 286 VAL A O 1
ATOM 2345 N N . VAL A 1 287 ? -19.482 -4.449 -0.594 1.00 94.00 287 VAL A N 1
ATOM 2346 C CA . VAL A 1 287 ? -18.150 -4.765 -1.118 1.00 94.00 287 VAL A CA 1
ATOM 2347 C C . VAL A 1 287 ? -17.591 -6.012 -0.439 1.00 94.00 287 VAL A C 1
ATOM 2349 O O . VAL A 1 287 ? -17.255 -6.004 0.744 1.00 94.00 287 VAL A O 1
ATOM 2352 N N . ALA A 1 288 ? -17.444 -7.082 -1.223 1.00 93.44 288 ALA A N 1
ATOM 2353 C CA . ALA A 1 288 ? -16.981 -8.381 -0.735 1.00 93.44 288 ALA A CA 1
ATOM 2354 C C . ALA A 1 288 ? -15.464 -8.443 -0.488 1.00 93.44 288 ALA A C 1
ATOM 2356 O O . ALA A 1 288 ? -15.017 -9.040 0.491 1.00 93.44 288 ALA A O 1
ATOM 2357 N N . GLU A 1 289 ? -14.667 -7.835 -1.369 1.00 94.56 289 GLU A N 1
ATOM 2358 C CA . GLU A 1 289 ? -13.203 -7.879 -1.310 1.00 94.56 289 GLU A CA 1
ATOM 2359 C C . GLU A 1 289 ? -12.640 -6.448 -1.327 1.00 94.56 289 GLU A C 1
ATOM 2361 O O . GLU A 1 289 ? -12.368 -5.917 -2.399 1.00 94.56 289 GLU A O 1
ATOM 2366 N N . PRO A 1 290 ? -12.472 -5.777 -0.172 1.00 94.94 290 PRO A N 1
ATOM 2367 C CA . PRO A 1 290 ? -11.887 -4.436 -0.128 1.00 94.94 290 PRO A CA 1
ATOM 2368 C C . PRO A 1 290 ? -10.447 -4.415 -0.658 1.00 94.94 290 PRO A C 1
ATOM 2370 O O . PRO A 1 290 ? -9.665 -5.327 -0.379 1.00 94.94 290 PRO A O 1
ATOM 2373 N N . MET A 1 291 ? -10.073 -3.353 -1.378 1.00 96.25 291 MET A N 1
ATOM 2374 C CA . MET A 1 291 ? -8.720 -3.172 -1.911 1.00 96.25 291 MET A CA 1
ATOM 2375 C C . MET A 1 291 ? -8.333 -1.695 -1.990 1.00 96.25 291 MET A C 1
ATOM 2377 O O . MET A 1 291 ? -9.185 -0.835 -2.200 1.00 96.25 291 MET A O 1
ATOM 2381 N N . ASP A 1 292 ? -7.039 -1.413 -1.838 1.00 97.31 292 ASP A N 1
ATOM 2382 C CA . ASP A 1 292 ? -6.458 -0.069 -1.856 1.00 97.31 292 ASP A CA 1
ATOM 2383 C C . ASP A 1 292 ? -4.977 -0.104 -2.284 1.00 97.31 292 ASP A C 1
ATOM 2385 O O . ASP A 1 292 ? -4.312 -1.148 -2.271 1.00 97.31 292 ASP A O 1
ATOM 2389 N N . LEU A 1 293 ? -4.426 1.054 -2.655 1.00 97.81 293 LEU A N 1
ATOM 2390 C CA . LEU A 1 293 ? -3.064 1.160 -3.184 1.00 97.81 293 LEU A CA 1
ATOM 2391 C C . LEU A 1 293 ? -1.984 0.813 -2.146 1.00 97.81 293 LEU A C 1
ATOM 2393 O O . LEU A 1 293 ? -0.924 0.306 -2.526 1.00 97.81 293 LEU A O 1
ATOM 2397 N N . GLN A 1 294 ? -2.201 1.080 -0.853 1.00 96.12 294 GLN A N 1
ATOM 2398 C CA . GLN A 1 294 ? -1.251 0.707 0.199 1.00 96.12 294 GLN A CA 1
ATOM 2399 C C . GLN A 1 294 ? -1.236 -0.810 0.399 1.00 96.12 294 GLN A C 1
ATOM 2401 O O . GLN A 1 294 ? -0.153 -1.386 0.524 1.00 96.12 294 GLN A O 1
ATOM 2406 N N . THR A 1 295 ? -2.388 -1.476 0.360 1.00 95.88 295 THR A N 1
ATOM 2407 C CA . THR A 1 295 ? -2.475 -2.940 0.403 1.00 95.88 295 THR A CA 1
ATOM 2408 C C . THR A 1 295 ? -1.759 -3.565 -0.793 1.00 95.88 295 THR A C 1
ATOM 2410 O O . THR A 1 295 ? -0.907 -4.437 -0.603 1.00 95.88 295 THR A O 1
ATOM 2413 N N . ILE A 1 296 ? -1.979 -3.058 -2.010 1.00 95.75 296 ILE A N 1
ATOM 2414 C CA . ILE A 1 296 ? -1.256 -3.512 -3.210 1.00 95.75 296 ILE A CA 1
ATOM 2415 C C . ILE A 1 296 ? 0.258 -3.315 -3.055 1.00 95.75 296 ILE A C 1
ATOM 2417 O O . ILE A 1 296 ? 1.035 -4.227 -3.349 1.00 95.75 296 ILE A O 1
ATOM 2421 N N . TYR A 1 297 ? 0.695 -2.154 -2.555 1.00 95.06 297 TYR A N 1
ATOM 2422 C CA . TYR A 1 297 ? 2.109 -1.860 -2.303 1.00 95.06 297 TYR A CA 1
ATOM 2423 C C . TYR A 1 297 ? 2.737 -2.841 -1.303 1.00 95.06 297 TYR A C 1
ATOM 2425 O O . TYR A 1 297 ? 3.846 -3.338 -1.520 1.00 95.06 297 TYR A O 1
ATOM 2433 N N . LYS A 1 298 ? 2.019 -3.163 -0.220 1.00 94.38 298 LYS A N 1
ATOM 2434 C CA . LYS A 1 298 ? 2.446 -4.152 0.777 1.00 94.38 298 LYS A CA 1
ATOM 2435 C C . LYS A 1 298 ? 2.566 -5.543 0.163 1.00 94.38 298 LYS A C 1
ATOM 2437 O O . LYS A 1 298 ? 3.593 -6.190 0.355 1.00 94.38 298 LYS A O 1
ATOM 2442 N N . LYS A 1 299 ? 1.568 -5.980 -0.613 1.00 92.25 299 LYS A N 1
ATOM 2443 C CA . LYS A 1 299 ? 1.592 -7.273 -1.316 1.00 92.25 299 LYS A CA 1
ATOM 2444 C C . LYS A 1 299 ? 2.764 -7.364 -2.292 1.00 92.25 299 LYS A C 1
ATOM 2446 O O . LYS A 1 299 ? 3.424 -8.396 -2.333 1.00 92.25 299 LYS A O 1
ATOM 2451 N N . LEU A 1 300 ? 3.081 -6.281 -3.008 1.00 90.69 300 LEU A N 1
ATOM 2452 C CA . LEU A 1 300 ? 4.246 -6.230 -3.895 1.00 90.69 300 LEU A CA 1
ATOM 2453 C C . LEU A 1 300 ? 5.563 -6.427 -3.144 1.00 90.69 300 LEU A C 1
ATOM 2455 O O . LEU A 1 300 ? 6.460 -7.034 -3.703 1.00 90.69 300 LEU A O 1
ATOM 2459 N N . LEU A 1 301 ? 5.717 -5.909 -1.924 1.00 91.38 301 LEU A N 1
ATOM 2460 C CA . LEU A 1 301 ? 6.985 -5.978 -1.184 1.00 91.38 301 LEU A CA 1
ATOM 2461 C C . LEU A 1 301 ? 7.128 -7.206 -0.283 1.00 91.38 301 LEU A C 1
ATOM 2463 O O . LEU A 1 301 ? 8.249 -7.620 -0.005 1.00 91.38 301 LEU A O 1
ATOM 2467 N N . LEU A 1 302 ? 6.021 -7.738 0.226 1.00 90.00 302 LEU A N 1
ATOM 2468 C CA . LEU A 1 302 ? 6.005 -8.818 1.216 1.00 90.00 302 LEU A CA 1
ATOM 2469 C C . LEU A 1 302 ? 5.586 -10.158 0.605 1.00 90.00 302 LEU A C 1
ATOM 2471 O O . LEU A 1 302 ? 4.948 -10.962 1.281 1.00 90.00 302 LEU A O 1
ATOM 2475 N N . ASP A 1 303 ? 5.934 -10.369 -0.664 1.00 78.50 303 ASP A N 1
ATOM 2476 C CA . ASP A 1 303 ? 5.714 -11.613 -1.408 1.00 78.50 303 ASP A CA 1
ATOM 2477 C C . ASP A 1 303 ? 4.230 -12.026 -1.523 1.00 78.50 303 ASP A C 1
ATOM 2479 O O . ASP A 1 303 ? 3.894 -13.189 -1.728 1.00 78.50 303 ASP A O 1
ATOM 2483 N N . GLY A 1 304 ? 3.307 -11.062 -1.424 1.00 78.12 304 GLY A N 1
ATOM 2484 C CA . GLY A 1 304 ? 1.855 -11.283 -1.450 1.00 78.12 304 GLY A CA 1
ATOM 2485 C C . GLY A 1 304 ? 1.281 -11.632 -2.827 1.00 78.12 304 GLY A C 1
ATOM 2486 O O . GLY A 1 304 ? 0.097 -11.951 -2.927 1.00 78.12 304 GLY A O 1
ATOM 2487 N N . TYR A 1 305 ? 2.103 -11.566 -3.873 1.00 82.62 305 TYR A N 1
ATOM 2488 C CA . TYR A 1 305 ? 1.782 -12.045 -5.222 1.00 82.62 305 TYR A CA 1
ATOM 2489 C C . TYR A 1 305 ? 2.599 -13.281 -5.622 1.00 82.62 305 TYR A C 1
ATOM 2491 O O . TYR A 1 305 ? 2.382 -13.836 -6.699 1.00 82.62 305 TYR A O 1
ATOM 2499 N N . CYS A 1 306 ? 3.503 -13.733 -4.751 1.00 71.00 306 CYS A N 1
ATOM 2500 C CA . CYS A 1 306 ? 4.309 -14.922 -4.973 1.00 71.00 306 CYS A CA 1
ATOM 2501 C C . CYS A 1 306 ? 3.465 -16.175 -4.689 1.00 71.00 306 CYS A C 1
ATOM 2503 O O . CYS A 1 306 ? 2.623 -16.190 -3.790 1.00 71.00 306 CYS A O 1
ATOM 2505 N N . HIS A 1 307 ? 3.708 -17.261 -5.427 1.00 65.50 307 HIS A N 1
ATOM 2506 C CA . HIS A 1 307 ? 3.160 -18.599 -5.129 1.00 65.50 307 HIS A CA 1
ATOM 2507 C C . HIS A 1 307 ? 1.626 -18.754 -5.172 1.00 65.50 307 HIS A C 1
ATOM 2509 O O . HIS A 1 307 ? 1.046 -19.573 -4.453 1.00 65.50 307 HIS A O 1
ATOM 2515 N N . LEU A 1 308 ? 0.948 -18.016 -6.047 1.00 70.88 308 LEU A N 1
ATOM 2516 C CA . LEU A 1 308 ? -0.488 -18.180 -6.267 1.00 70.88 308 LEU A CA 1
ATOM 2517 C C . LEU A 1 308 ? -0.787 -19.478 -7.040 1.00 70.88 308 LEU A C 1
ATOM 2519 O O . LEU A 1 308 ? -0.163 -19.783 -8.054 1.00 70.88 308 LEU A O 1
ATOM 2523 N N . LYS A 1 309 ? -1.762 -20.262 -6.556 1.00 64.12 309 LYS A N 1
ATOM 2524 C CA . LYS A 1 309 ? -2.096 -21.588 -7.120 1.00 64.12 309 LYS A CA 1
ATOM 2525 C C . LYS A 1 309 ? -2.744 -21.532 -8.507 1.00 64.12 309 LYS A C 1
ATOM 2527 O O . LYS A 1 309 ? -2.595 -22.473 -9.280 1.00 64.12 309 LYS A O 1
ATOM 2532 N N . HIS A 1 310 ? -3.509 -20.475 -8.780 1.00 64.38 310 HIS A N 1
ATOM 2533 C CA . HIS A 1 310 ? -4.440 -20.417 -9.916 1.00 64.38 310 HIS A CA 1
ATOM 2534 C C . HIS A 1 310 ? -4.250 -19.202 -10.831 1.00 64.38 310 HIS A C 1
ATOM 2536 O O . HIS A 1 310 ? -4.854 -19.161 -11.896 1.00 64.38 310 HIS A O 1
ATOM 2542 N N . ARG A 1 311 ? -3.429 -18.229 -10.428 1.00 66.25 311 ARG A N 1
ATOM 2543 C CA . ARG A 1 311 ? -3.094 -17.029 -11.205 1.00 66.25 311 ARG A CA 1
ATOM 2544 C C . ARG A 1 311 ? -1.604 -16.778 -11.117 1.00 66.25 311 ARG A C 1
ATOM 2546 O O . ARG A 1 311 ? -0.977 -17.177 -10.139 1.00 66.25 311 ARG A O 1
ATOM 2553 N N . CYS A 1 312 ? -1.033 -16.129 -12.117 1.00 74.62 312 CYS A N 1
ATOM 2554 C CA . CYS A 1 312 ? 0.332 -15.637 -12.003 1.00 74.62 312 CYS A CA 1
ATOM 2555 C C . CYS A 1 312 ? 0.360 -14.353 -11.137 1.00 74.62 312 CYS A C 1
ATOM 2557 O O . CYS A 1 312 ? -0.672 -13.705 -10.939 1.00 74.62 312 CYS A O 1
ATOM 2559 N N . GLY A 1 313 ? 1.516 -13.983 -10.574 1.00 78.12 313 GLY A N 1
ATOM 2560 C CA . GLY A 1 313 ? 1.594 -12.866 -9.616 1.00 78.12 313 GLY A CA 1
ATOM 2561 C C . GLY A 1 313 ? 1.142 -11.523 -10.203 1.00 78.12 313 GLY A C 1
ATOM 2562 O O . GLY A 1 313 ? 0.496 -10.720 -9.532 1.00 78.12 313 GLY A O 1
ATOM 2563 N N . PHE A 1 314 ? 1.410 -11.308 -11.490 1.00 82.69 314 PHE A N 1
ATOM 2564 C CA . PHE A 1 314 ? 1.008 -10.098 -12.203 1.00 82.69 314 PHE A CA 1
ATOM 2565 C C . PHE A 1 314 ? -0.492 -10.042 -12.523 1.00 82.69 314 PHE A C 1
ATOM 2567 O O . PHE A 1 314 ? -1.105 -8.994 -12.355 1.00 82.69 314 PHE A O 1
ATOM 2574 N N . GLU A 1 315 ? -1.110 -11.159 -12.918 1.00 81.75 315 GLU A N 1
ATOM 2575 C CA . GLU A 1 315 ? -2.567 -11.236 -13.110 1.00 81.75 315 GLU A CA 1
ATOM 2576 C C . GLU A 1 315 ? -3.312 -10.880 -11.823 1.00 81.75 315 GLU A C 1
ATOM 2578 O O . GLU A 1 315 ? -4.304 -10.155 -11.850 1.00 81.75 315 GLU A O 1
ATOM 2583 N N . GLN A 1 316 ? -2.819 -11.358 -10.678 1.00 86.56 316 GLN A N 1
ATOM 2584 C CA . GLN A 1 316 ? -3.401 -11.009 -9.387 1.00 86.56 316 GLN A CA 1
ATOM 2585 C C . GLN A 1 316 ? -3.199 -9.533 -9.037 1.00 86.56 316 GLN A C 1
ATOM 2587 O O . GLN A 1 316 ? -4.094 -8.923 -8.463 1.00 86.56 316 GLN A O 1
ATOM 2592 N N . PHE A 1 317 ? -2.052 -8.949 -9.381 1.00 89.50 317 PHE A N 1
ATOM 2593 C CA . PHE A 1 317 ? -1.819 -7.517 -9.210 1.00 89.50 317 PHE A CA 1
ATOM 2594 C C . PHE A 1 317 ? -2.800 -6.670 -10.037 1.00 89.50 317 PHE A C 1
ATOM 2596 O O . PHE A 1 317 ? -3.344 -5.692 -9.529 1.00 89.50 317 PHE A O 1
ATOM 2603 N N . LEU A 1 318 ? -3.064 -7.059 -11.288 1.00 88.44 318 LEU A N 1
ATOM 2604 C CA . LEU A 1 318 ? -4.058 -6.392 -12.133 1.00 88.44 318 LEU A CA 1
ATOM 2605 C C . LEU A 1 318 ? -5.475 -6.554 -11.586 1.00 88.44 318 LEU A C 1
ATOM 2607 O O . LEU A 1 318 ? -6.227 -5.585 -11.577 1.00 88.44 318 LEU A O 1
ATOM 2611 N N . TYR A 1 319 ? -5.817 -7.751 -11.106 1.00 89.44 319 TYR A N 1
ATOM 2612 C CA . TYR A 1 319 ? -7.096 -8.007 -10.446 1.00 89.44 319 TYR A CA 1
ATOM 2613 C C . TYR A 1 319 ? -7.293 -7.088 -9.238 1.00 89.44 319 TYR A C 1
ATOM 2615 O O . TYR A 1 319 ? -8.335 -6.460 -9.119 1.00 89.44 319 TYR A O 1
ATOM 2623 N N . ASP A 1 320 ? -6.286 -6.957 -8.372 1.00 93.75 320 ASP A N 1
ATOM 2624 C CA . ASP A 1 320 ? -6.377 -6.076 -7.207 1.00 93.75 320 ASP A CA 1
ATOM 2625 C C . ASP A 1 320 ? -6.516 -4.597 -7.610 1.00 93.75 320 ASP A C 1
ATOM 2627 O O . ASP A 1 320 ? -7.253 -3.853 -6.969 1.00 93.75 320 ASP A O 1
ATOM 2631 N N . LEU A 1 321 ? -5.837 -4.152 -8.673 1.00 93.88 321 LEU A N 1
ATOM 2632 C CA . LEU A 1 321 ? -6.026 -2.796 -9.198 1.00 93.88 321 LEU A CA 1
ATOM 2633 C C . LEU A 1 321 ? -7.454 -2.580 -9.707 1.00 93.88 321 LEU A C 1
ATOM 2635 O O . LEU A 1 321 ? -8.063 -1.567 -9.384 1.00 93.88 321 LEU A O 1
ATOM 2639 N N . ASP A 1 322 ? -7.987 -3.527 -10.474 1.00 93.25 322 ASP A N 1
ATOM 2640 C CA . ASP A 1 322 ? -9.360 -3.495 -10.991 1.00 93.25 322 ASP A CA 1
ATOM 2641 C C . ASP A 1 322 ? -10.399 -3.499 -9.858 1.00 93.25 322 ASP A C 1
ATOM 2643 O O . ASP A 1 322 ? -11.430 -2.826 -9.921 1.00 93.25 322 ASP A O 1
ATOM 2647 N N . LEU A 1 323 ? -10.090 -4.209 -8.773 1.00 95.00 323 LEU A N 1
ATOM 2648 C CA . LEU A 1 323 ? -10.918 -4.302 -7.581 1.00 95.00 323 LEU A CA 1
ATOM 2649 C C . LEU A 1 323 ? -11.112 -2.939 -6.898 1.00 95.00 323 LEU A C 1
ATOM 2651 O O . LEU A 1 323 ? -12.204 -2.652 -6.420 1.00 95.00 323 LEU A O 1
ATOM 2655 N N . ILE A 1 324 ? -10.101 -2.060 -6.912 1.00 96.00 324 ILE A N 1
ATOM 2656 C CA . ILE A 1 324 ? -10.231 -0.685 -6.390 1.00 96.00 324 ILE A CA 1
ATOM 2657 C C . ILE A 1 324 ? -11.370 0.056 -7.105 1.00 96.00 324 ILE A C 1
ATOM 2659 O O . ILE A 1 324 ? -12.237 0.640 -6.454 1.00 96.00 324 ILE A O 1
ATOM 2663 N N . PHE A 1 325 ? -11.385 0.012 -8.439 1.00 95.25 325 PHE A N 1
ATOM 2664 C CA . PHE A 1 325 ? -12.360 0.744 -9.249 1.00 95.25 325 PHE A CA 1
ATOM 2665 C C . PHE A 1 325 ? -13.737 0.095 -9.198 1.00 95.25 325 PHE A C 1
ATOM 2667 O O . PHE A 1 325 ? -14.730 0.769 -8.946 1.00 95.25 325 PHE A O 1
ATOM 2674 N N . THR A 1 326 ? -13.801 -1.225 -9.367 1.00 94.81 326 THR A N 1
ATOM 2675 C CA . THR A 1 326 ? -15.070 -1.963 -9.344 1.00 94.81 326 THR A CA 1
ATOM 2676 C C . THR A 1 326 ? -15.776 -1.857 -7.994 1.00 94.81 326 THR A C 1
ATOM 2678 O O . THR A 1 326 ? -16.987 -1.653 -7.972 1.00 94.81 326 THR A O 1
ATOM 2681 N N . ASN A 1 327 ? -15.044 -1.895 -6.876 1.00 95.38 327 ASN A N 1
ATOM 2682 C CA . ASN A 1 327 ? -15.620 -1.641 -5.556 1.00 95.38 327 ASN A CA 1
ATOM 2683 C C . ASN A 1 327 ? -16.111 -0.200 -5.399 1.00 95.38 327 ASN A C 1
ATOM 2685 O O . ASN A 1 327 ? -17.140 0.022 -4.763 1.00 95.38 327 ASN A O 1
ATOM 2689 N N . CYS A 1 328 ? -15.386 0.775 -5.960 1.00 95.00 328 CYS A N 1
ATOM 2690 C CA . CYS A 1 328 ? -15.813 2.171 -5.944 1.00 95.00 328 CYS A CA 1
ATOM 2691 C C . CYS A 1 328 ? -17.139 2.334 -6.696 1.00 95.00 328 CYS A C 1
ATOM 2693 O O . CYS A 1 328 ? -18.116 2.795 -6.113 1.00 95.00 328 CYS A O 1
ATOM 2695 N N . TYR A 1 329 ? -17.205 1.858 -7.941 1.00 94.62 329 TYR A N 1
ATOM 2696 C CA . TYR A 1 329 ? -18.398 1.953 -8.786 1.00 94.62 329 TYR A CA 1
ATOM 2697 C C . TYR A 1 329 ? -19.591 1.152 -8.253 1.00 94.62 329 TYR A C 1
ATOM 2699 O O . TYR A 1 329 ? -20.734 1.460 -8.574 1.00 94.62 329 TYR A O 1
ATOM 2707 N N . LEU A 1 330 ? -19.340 0.111 -7.455 1.00 94.56 330 LEU A N 1
ATOM 2708 C CA . LEU A 1 330 ? -20.395 -0.674 -6.819 1.00 94.56 330 LEU A CA 1
ATOM 2709 C C . LEU A 1 330 ? -21.034 0.057 -5.629 1.00 94.56 330 LEU A C 1
ATOM 2711 O O . LEU A 1 330 ? -22.219 -0.136 -5.361 1.00 94.56 330 LEU A O 1
ATOM 2715 N N . PHE A 1 331 ? -20.254 0.845 -4.889 1.00 94.25 331 PHE A N 1
ATOM 2716 C CA . PHE A 1 331 ? -20.700 1.472 -3.645 1.00 94.25 331 PHE A CA 1
ATOM 2717 C C . PHE A 1 331 ? -21.106 2.942 -3.806 1.00 94.25 331 PHE A C 1
ATOM 2719 O O . PHE A 1 331 ? -22.074 3.381 -3.185 1.00 94.25 331 PHE A O 1
ATOM 2726 N N . TYR A 1 332 ? -20.360 3.706 -4.603 1.00 93.38 332 TYR A N 1
ATOM 2727 C CA . TYR A 1 332 ? -20.577 5.134 -4.816 1.00 93.38 332 TYR A CA 1
ATOM 2728 C C . TYR A 1 332 ? -21.430 5.392 -6.062 1.00 93.38 332 TYR A C 1
ATOM 2730 O O . TYR A 1 332 ? -21.392 4.636 -7.030 1.00 93.38 332 TYR A O 1
ATOM 2738 N N . ASN A 1 333 ? -22.195 6.484 -6.035 1.00 93.69 333 ASN A N 1
ATOM 2739 C CA . ASN A 1 333 ? -23.013 6.919 -7.170 1.00 93.69 333 ASN A CA 1
ATOM 2740 C C . ASN A 1 333 ? -22.168 7.675 -8.202 1.00 93.69 333 ASN A C 1
ATOM 2742 O O . ASN A 1 333 ? -21.179 8.300 -7.833 1.00 93.69 333 ASN A O 1
ATOM 2746 N N . GLU A 1 334 ? -22.623 7.710 -9.458 1.00 94.25 334 GLU A N 1
ATOM 2747 C CA . GLU A 1 334 ? -21.897 8.347 -10.571 1.00 94.25 334 GLU A CA 1
ATOM 2748 C C . GLU A 1 334 ? -21.589 9.839 -10.355 1.00 94.25 334 GLU A C 1
ATOM 2750 O O . GLU A 1 334 ? -20.566 10.318 -10.828 1.00 94.25 334 GLU A O 1
ATOM 2755 N N . ASP A 1 335 ? -22.432 10.552 -9.599 1.00 93.81 335 ASP A N 1
ATOM 2756 C CA . ASP A 1 335 ? -22.264 11.982 -9.293 1.00 93.81 335 ASP A CA 1
ATOM 2757 C C . ASP A 1 335 ? -21.323 12.261 -8.095 1.00 93.81 335 ASP A C 1
ATOM 2759 O O . ASP A 1 335 ? -21.222 13.403 -7.639 1.00 93.81 335 ASP A O 1
ATOM 2763 N N . SER A 1 336 ? -20.700 11.236 -7.497 1.00 95.31 336 SER A N 1
ATOM 2764 C CA . SER A 1 336 ? -19.821 11.406 -6.331 1.00 95.31 336 SER A CA 1
ATOM 2765 C C . SER A 1 336 ? -18.378 11.735 -6.732 1.00 95.31 336 SER A C 1
ATOM 2767 O O . SER A 1 336 ? -17.876 11.257 -7.749 1.00 95.31 336 SER A O 1
ATOM 2769 N N . GLU A 1 337 ? -17.677 12.508 -5.892 1.00 95.75 337 GLU A N 1
ATOM 2770 C CA . GLU A 1 337 ? -16.260 12.851 -6.108 1.00 95.75 337 GLU A CA 1
ATOM 2771 C C . GLU A 1 337 ? -15.390 11.584 -6.172 1.00 95.75 337 GLU A C 1
ATOM 2773 O O . GLU A 1 337 ? -14.488 11.492 -6.997 1.00 95.75 337 GLU A O 1
ATOM 2778 N N . GLU A 1 338 ? -15.692 10.566 -5.359 1.00 94.31 338 GLU A N 1
ATOM 2779 C CA . GLU A 1 338 ? -14.987 9.281 -5.374 1.00 94.31 338 GLU A CA 1
ATOM 2780 C C . GLU A 1 338 ? -15.189 8.511 -6.683 1.00 94.31 338 GLU A C 1
ATOM 2782 O O . GLU A 1 338 ? -14.260 7.850 -7.156 1.00 94.31 338 GLU A O 1
ATOM 2787 N N . TYR A 1 339 ? -16.380 8.591 -7.280 1.00 95.56 339 TYR A N 1
ATOM 2788 C CA . TYR A 1 339 ? -16.662 7.956 -8.563 1.00 95.56 339 TYR A CA 1
ATOM 2789 C C . TYR A 1 339 ? -15.892 8.646 -9.698 1.00 95.56 339 TYR A C 1
ATOM 2791 O O . TYR A 1 339 ? -15.241 7.973 -10.502 1.00 95.56 339 TYR A O 1
ATOM 2799 N N . GLU A 1 340 ? -15.883 9.983 -9.730 1.00 96.25 340 GLU A N 1
ATOM 2800 C CA . GLU A 1 340 ? -15.086 10.767 -10.685 1.00 96.25 340 GLU A CA 1
ATOM 2801 C C . GLU A 1 340 ? -13.574 10.522 -10.514 1.00 96.25 340 GLU A C 1
ATOM 2803 O O . GLU A 1 340 ? -12.855 10.297 -11.495 1.00 96.25 340 GLU A O 1
ATOM 2808 N N . ASP A 1 341 ? -13.085 10.499 -9.270 1.00 97.12 341 ASP A N 1
ATOM 2809 C CA . ASP A 1 341 ? -11.691 10.193 -8.935 1.00 97.12 341 ASP A CA 1
ATOM 2810 C C . ASP A 1 341 ? -11.303 8.777 -9.393 1.00 97.12 341 ASP A C 1
ATOM 2812 O O . ASP A 1 341 ? -10.204 8.576 -9.924 1.00 97.12 341 ASP A O 1
ATOM 2816 N N . ALA A 1 342 ? -12.196 7.791 -9.242 1.00 96.00 342 ALA A N 1
ATOM 2817 C CA . ALA A 1 342 ? -11.982 6.437 -9.746 1.00 96.00 342 ALA A CA 1
ATOM 2818 C C . ALA A 1 342 ? -11.813 6.433 -11.270 1.00 96.00 342 ALA A C 1
ATOM 2820 O O . ALA A 1 342 ? -10.819 5.894 -11.754 1.00 96.00 342 ALA A O 1
ATOM 2821 N N . GLN A 1 343 ? -12.696 7.101 -12.020 1.00 94.31 343 GLN A N 1
ATOM 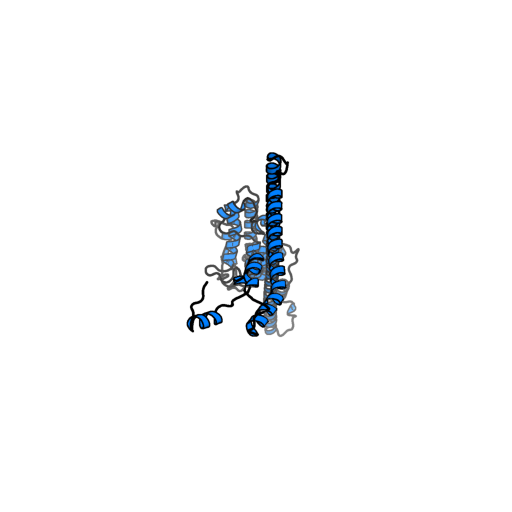2822 C CA . GLN A 1 343 ? -12.593 7.180 -13.482 1.00 94.31 343 GLN A CA 1
ATOM 2823 C C . GLN A 1 343 ? -11.295 7.854 -13.936 1.00 94.31 343 GLN A C 1
ATOM 2825 O O . GLN A 1 343 ? -10.596 7.354 -14.825 1.00 94.31 343 GLN A O 1
ATOM 2830 N N . ALA A 1 344 ? -10.939 8.978 -13.309 1.00 95.75 344 ALA A N 1
ATOM 2831 C CA . ALA A 1 344 ? -9.718 9.708 -13.621 1.00 95.75 344 ALA A CA 1
ATOM 2832 C C . ALA A 1 344 ? -8.463 8.873 -13.320 1.00 95.75 344 ALA A C 1
ATOM 2834 O O . ALA A 1 344 ? -7.526 8.840 -14.126 1.00 95.75 344 ALA A O 1
ATOM 2835 N N . MET A 1 345 ? -8.434 8.175 -12.180 1.00 96.31 345 MET A N 1
ATOM 2836 C CA . MET A 1 345 ? -7.319 7.302 -11.821 1.00 96.31 345 MET A CA 1
ATOM 2837 C C . MET A 1 345 ? -7.255 6.059 -12.720 1.00 96.31 345 MET A C 1
ATOM 2839 O O . MET A 1 345 ? -6.154 5.657 -13.093 1.00 96.31 345 MET A O 1
ATOM 2843 N N . GLU A 1 346 ? -8.384 5.469 -13.109 1.00 94.62 346 GLU A N 1
ATOM 2844 C CA . GLU A 1 346 ? -8.434 4.289 -13.979 1.00 94.62 346 GLU A CA 1
ATOM 2845 C C . GLU A 1 346 ? -7.865 4.596 -15.374 1.00 94.62 346 GLU A C 1
ATOM 2847 O O . GLU A 1 346 ? -7.012 3.858 -15.880 1.00 94.62 346 GLU A O 1
ATOM 2852 N N . LEU A 1 347 ? -8.258 5.735 -15.960 1.00 92.50 347 LEU A N 1
ATOM 2853 C CA . LEU A 1 347 ? -7.697 6.248 -17.215 1.00 92.50 347 LEU A CA 1
ATOM 2854 C C . LEU A 1 347 ? -6.191 6.501 -17.097 1.00 92.50 347 LEU A C 1
ATOM 2856 O O . LEU A 1 347 ? -5.412 6.072 -17.949 1.00 92.50 347 LEU A O 1
ATOM 2860 N N . TYR A 1 348 ? -5.766 7.145 -16.009 1.00 94.75 348 TYR A N 1
ATOM 2861 C CA . TYR A 1 348 ? -4.353 7.403 -15.753 1.00 94.75 348 TYR A CA 1
ATOM 2862 C C . TYR A 1 348 ? -3.534 6.109 -15.651 1.00 94.75 348 TYR A C 1
ATOM 2864 O O . TYR A 1 348 ? -2.457 6.000 -16.236 1.00 94.75 348 TYR A O 1
ATOM 2872 N N . VAL A 1 349 ? -4.041 5.111 -14.922 1.00 94.25 349 VAL A N 1
ATOM 2873 C CA . VAL A 1 349 ? -3.401 3.799 -14.764 1.00 94.25 349 VAL A CA 1
ATOM 2874 C C . VAL A 1 349 ? -3.262 3.103 -16.115 1.00 94.25 349 VAL A C 1
ATOM 2876 O O . VAL A 1 349 ? -2.180 2.599 -16.423 1.00 94.25 349 VAL A O 1
ATOM 2879 N N . HIS A 1 350 ? -4.314 3.112 -16.937 1.00 90.94 350 HIS A N 1
ATOM 2880 C CA . HIS A 1 350 ? -4.285 2.568 -18.293 1.00 90.94 350 HIS A CA 1
ATOM 2881 C C . HIS A 1 350 ? -3.177 3.212 -19.146 1.00 90.94 350 HIS A C 1
ATOM 2883 O O . HIS A 1 350 ? -2.325 2.512 -19.705 1.00 90.94 350 HIS A O 1
ATOM 2889 N N . ASP A 1 351 ? -3.129 4.544 -19.193 1.00 91.00 351 ASP A N 1
ATOM 2890 C CA . ASP A 1 351 ? -2.145 5.279 -19.992 1.00 91.00 351 ASP A CA 1
ATOM 2891 C C . ASP A 1 351 ? -0.721 5.106 -19.460 1.00 91.00 351 ASP A C 1
ATOM 2893 O O . ASP A 1 351 ? 0.236 5.009 -20.238 1.00 91.00 351 ASP A O 1
ATOM 2897 N N . LEU A 1 352 ? -0.561 5.004 -18.138 1.00 93.38 352 LEU A N 1
ATOM 2898 C CA . LEU A 1 352 ? 0.722 4.723 -17.508 1.00 93.38 352 LEU A CA 1
ATOM 2899 C C . LEU A 1 352 ? 1.217 3.314 -17.860 1.00 93.38 352 LEU A C 1
ATOM 2901 O O . LEU A 1 352 ? 2.406 3.148 -18.136 1.00 93.38 352 LEU A O 1
ATOM 2905 N N . PHE A 1 353 ? 0.339 2.306 -17.909 1.00 91.06 353 PHE A N 1
ATOM 2906 C CA . PHE A 1 353 ? 0.713 0.951 -18.331 1.00 91.06 353 PHE A CA 1
ATOM 2907 C C . PHE A 1 353 ? 1.232 0.932 -19.765 1.00 91.06 353 PHE A C 1
ATOM 2909 O O . PHE A 1 353 ? 2.318 0.406 -20.006 1.00 91.06 353 PHE A O 1
ATOM 2916 N N . ILE A 1 354 ? 0.512 1.552 -20.702 1.00 89.00 354 ILE A N 1
ATOM 2917 C CA . ILE A 1 354 ? 0.964 1.694 -22.096 1.00 89.00 354 ILE A CA 1
ATOM 2918 C C . ILE A 1 354 ? 2.283 2.467 -22.137 1.00 89.00 354 ILE A C 1
ATOM 2920 O O . ILE A 1 354 ? 3.229 2.094 -22.833 1.00 89.00 354 ILE A O 1
ATOM 2924 N N . SER A 1 355 ? 2.389 3.523 -21.337 1.00 91.50 355 SER A N 1
ATOM 2925 C CA . SER A 1 355 ? 3.597 4.326 -21.254 1.00 91.50 355 SER A CA 1
ATOM 2926 C C . SER A 1 355 ? 4.778 3.579 -20.650 1.00 91.50 355 SER A C 1
ATOM 2928 O O . SER A 1 355 ? 5.890 4.012 -20.899 1.00 91.50 355 SER A O 1
ATOM 2930 N N . VAL A 1 356 ? 4.614 2.494 -19.896 1.00 90.56 356 VAL A N 1
ATOM 2931 C CA . VAL A 1 356 ? 5.736 1.756 -19.283 1.00 90.56 356 VAL A CA 1
ATOM 2932 C C . VAL A 1 356 ? 6.043 0.448 -20.013 1.00 90.56 356 VAL A C 1
ATOM 2934 O O . VAL A 1 356 ? 7.213 0.150 -20.245 1.00 90.56 356 VAL A O 1
ATOM 2937 N N . PHE A 1 357 ? 5.011 -0.305 -20.386 1.00 86.88 357 PHE A N 1
ATOM 2938 C CA . PHE A 1 357 ? 5.097 -1.665 -20.928 1.00 86.88 357 PHE A CA 1
ATOM 2939 C C . PHE A 1 357 ? 4.597 -1.782 -22.375 1.00 86.88 357 PHE A C 1
ATOM 2941 O O . PHE A 1 357 ? 4.631 -2.867 -22.961 1.00 86.88 357 PHE A O 1
ATOM 2948 N N . GLY A 1 358 ? 4.101 -0.690 -22.960 1.00 80.38 358 GLY A N 1
ATOM 2949 C CA . GLY A 1 358 ? 3.709 -0.665 -24.362 1.00 80.38 358 GLY A CA 1
ATOM 2950 C C . GLY A 1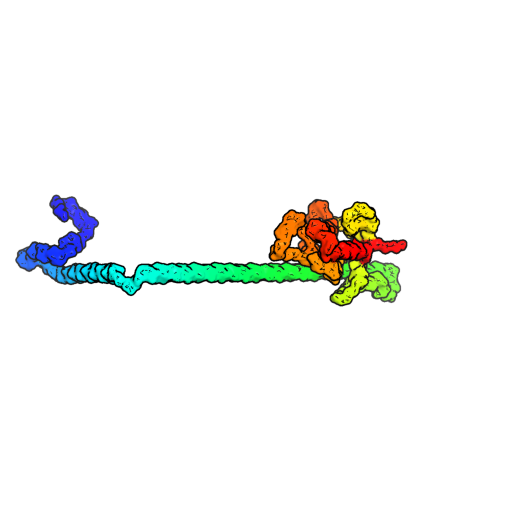 358 ? 4.909 -0.910 -25.272 1.00 80.38 358 GLY A C 1
ATOM 2951 O O . GLY A 1 358 ? 6.008 -0.406 -25.021 1.00 80.38 358 GLY A O 1
ATOM 2952 N N . ALA A 1 359 ? 4.697 -1.673 -26.345 1.00 61.28 359 ALA A N 1
ATOM 2953 C CA . ALA A 1 359 ? 5.696 -1.792 -27.396 1.00 61.28 359 ALA A CA 1
ATOM 2954 C C . ALA A 1 359 ? 6.005 -0.392 -27.950 1.00 61.28 359 ALA A C 1
ATOM 2956 O O . ALA A 1 359 ? 5.098 0.366 -28.302 1.00 61.28 359 ALA A O 1
ATOM 2957 N N . VAL A 1 360 ? 7.288 -0.033 -28.027 1.00 43.12 360 VAL A N 1
ATOM 2958 C CA . VAL A 1 360 ? 7.700 1.050 -28.922 1.00 43.12 360 VAL A CA 1
ATOM 2959 C C . VAL A 1 360 ? 7.311 0.564 -30.313 1.00 43.12 360 VAL A C 1
ATOM 2961 O O . VAL A 1 360 ? 7.757 -0.511 -30.708 1.00 43.12 360 VAL A O 1
ATOM 2964 N N . ALA A 1 361 ? 6.430 1.287 -31.008 1.00 31.23 361 ALA A N 1
ATOM 2965 C CA . ALA A 1 361 ? 6.258 1.077 -32.438 1.00 31.23 361 ALA A CA 1
ATOM 2966 C C . ALA A 1 361 ? 7.655 1.214 -33.059 1.00 31.23 361 ALA A C 1
ATOM 2968 O O . ALA A 1 361 ? 8.239 2.297 -32.995 1.00 31.23 361 ALA A O 1
ATOM 2969 N N . VAL A 1 362 ? 8.220 0.082 -33.486 1.00 26.83 362 VAL A N 1
ATOM 2970 C CA . VAL A 1 362 ? 9.519 0.009 -34.163 1.00 26.83 362 VAL A CA 1
ATOM 2971 C C . VAL A 1 362 ? 9.430 0.759 -35.479 1.00 26.83 362 VAL A C 1
ATOM 2973 O O . VAL A 1 362 ? 8.402 0.574 -36.173 1.00 26.83 362 VAL A O 1
#

Foldseek 3Di:
DDQDDDPNSVVVVVVDPDDPCVQDVALVSLVVPLVVQDCPDPDPVSNVVSVVCVVVVVVVNVVRVVVVVVVVVVVVVVVVVVVVVVPPPPDPPVVVVVVVVVVVVVVVVVVVVVVVVVVVVVVVVVVVVVVVVVVVLVVLLVVLLVVLLVVLLVVLVVVLVVQLVVVVVPDPDPDPSCPPPSNVLSVLLNDDADPPHDPVRLLSNLQSLLVVPDQQAHWAWDQADPPDPALLVRTDTDHVHFQDDDSSVLVSVLSLLVSLCVDPLLVVQADWDDCPDPCNVVLVVFQPDTAGSVVLNSCSRVVVLPPDPPDGSVVVSSVRLVSSLVSQPRRDDCPDSNNVSSVVSRVVSSVSCCSNRYDDPD